Protein AF-A0A371QX86-F1 (afdb_monomer_lite)

pLDDT: mean 79.26, std 17.55, range [23.19, 97.5]

Secondary structure (DSSP, 8-state):
------SSEEEEEETTEEEEEEHHHHHHHHHHHHTT-HHHHHHHHHHHHHHHHHH-HHHHHHHHHHHS-SSSTT-B-SSEEEE-TTS-EEEEEEEEEEEEEETTEEES---STTEEEEEEEEEEETTS-EEEEEEEEEEEEEEEEETTEEEEEEEEEE--EE-SHHHHHHHHHHHS---SEE--B-HHHHHHHTTBHHHHHHHHHHHHTPPPPEEEE--

InterPro domains:
  IPR011689 PaRep2b [PF07775] (14-211)

Structure (mmCIF, N/CA/C/O backbone):
data_AF-A0A371QX86-F1
#
_entry.id   AF-A0A371QX86-F1
#
loop_
_atom_site.group_PDB
_atom_site.id
_atom_site.type_symbol
_atom_site.label_atom_id
_atom_site.label_alt_id
_atom_site.label_comp_id
_atom_site.label_asym_id
_atom_site.label_entity_id
_atom_site.label_seq_id
_atom_site.pdbx_PDB_ins_code
_atom_site.Cartn_x
_atom_site.Cartn_y
_atom_site.Cartn_z
_atom_site.occupancy
_atom_site.B_iso_or_equiv
_atom_site.auth_seq_id
_atom_site.auth_comp_id
_atom_site.auth_asym_id
_atom_site.auth_atom_id
_atom_site.pdbx_PDB_model_num
ATOM 1 N N . MET A 1 1 ? -18.643 -25.787 -19.976 1.00 25.00 1 MET A N 1
ATOM 2 C CA . MET A 1 1 ? -17.651 -26.143 -18.939 1.00 25.00 1 MET A CA 1
ATOM 3 C C . MET A 1 1 ? -17.005 -24.848 -18.474 1.00 25.00 1 MET A C 1
ATOM 5 O O . MET A 1 1 ? -16.446 -24.141 -19.301 1.00 25.00 1 MET A O 1
ATOM 9 N N . ALA A 1 2 ? -17.221 -24.464 -17.216 1.00 23.19 2 ALA A N 1
ATOM 10 C CA . ALA A 1 2 ? -16.735 -23.199 -16.666 1.00 23.19 2 ALA A CA 1
ATOM 11 C C . ALA A 1 2 ? -15.208 -23.239 -16.483 1.00 23.19 2 ALA A C 1
ATOM 13 O O . ALA A 1 2 ? -14.697 -24.276 -16.052 1.00 23.19 2 ALA A O 1
ATOM 14 N N . PRO A 1 3 ? -14.473 -22.144 -16.738 1.00 25.45 3 PRO A N 1
ATOM 15 C CA . PRO A 1 3 ? -13.105 -22.059 -16.277 1.00 25.45 3 PRO A CA 1
ATOM 16 C C . PRO A 1 3 ? -13.136 -21.784 -14.772 1.00 25.45 3 PRO A C 1
ATOM 18 O O . PRO A 1 3 ? -13.416 -20.676 -14.317 1.00 25.45 3 PRO A O 1
ATOM 21 N N . VAL A 1 4 ? -12.869 -22.834 -14.002 1.00 31.20 4 VAL A N 1
ATOM 22 C CA . VAL A 1 4 ? -12.369 -22.717 -12.634 1.00 31.20 4 VAL A CA 1
ATOM 23 C C . VAL A 1 4 ? -10.905 -22.301 -12.764 1.00 31.20 4 VAL A C 1
ATOM 25 O O . VAL A 1 4 ? -10.089 -23.056 -13.286 1.00 31.20 4 VAL A O 1
ATOM 28 N N . GLY A 1 5 ? -10.593 -21.073 -12.358 1.00 25.64 5 GLY A N 1
ATOM 29 C CA . GLY A 1 5 ? -9.268 -20.470 -12.485 1.00 25.64 5 GLY A CA 1
ATOM 30 C C . GLY A 1 5 ? -8.856 -19.799 -11.185 1.00 25.64 5 GLY A C 1
ATOM 31 O O . GLY A 1 5 ? -9.151 -18.634 -10.945 1.00 25.64 5 GLY A O 1
ATOM 32 N N . VAL A 1 6 ? -8.206 -20.592 -10.346 1.00 29.22 6 VAL A N 1
ATOM 33 C CA . VAL A 1 6 ? -7.403 -20.222 -9.179 1.00 29.22 6 VAL A CA 1
ATOM 34 C C . VAL A 1 6 ? -6.463 -19.051 -9.530 1.00 29.22 6 VAL A C 1
ATOM 36 O O . VAL A 1 6 ? -5.704 -19.156 -10.483 1.00 29.22 6 VAL A O 1
ATOM 39 N N . PHE A 1 7 ? -6.534 -17.961 -8.756 1.00 33.94 7 PHE A N 1
ATOM 40 C CA . PHE A 1 7 ? -5.583 -16.835 -8.658 1.00 33.94 7 PHE A CA 1
ATOM 41 C C . PHE A 1 7 ? -4.978 -16.246 -9.964 1.00 33.94 7 PHE A C 1
ATOM 43 O O . PHE A 1 7 ? -4.009 -16.754 -10.513 1.00 33.94 7 PHE A O 1
ATOM 50 N N . GLY A 1 8 ? -5.445 -15.052 -10.356 1.00 37.34 8 GLY A N 1
ATOM 51 C CA . GLY A 1 8 ? -4.562 -13.936 -10.752 1.00 37.34 8 GLY A CA 1
ATOM 52 C C . GLY A 1 8 ? -3.808 -13.964 -12.092 1.00 37.34 8 GLY A C 1
ATOM 53 O O . GLY A 1 8 ? -2.921 -13.126 -12.268 1.00 37.34 8 GLY A O 1
ATOM 54 N N . HIS A 1 9 ? -4.127 -14.859 -13.033 1.00 37.12 9 HIS A N 1
ATOM 55 C CA . HIS A 1 9 ? -3.433 -14.929 -14.329 1.00 37.12 9 HIS A CA 1
ATOM 56 C C . HIS A 1 9 ? -4.388 -14.940 -15.529 1.00 37.12 9 HIS A C 1
ATOM 58 O O . HIS A 1 9 ? -5.336 -15.724 -15.574 1.00 37.12 9 HIS A O 1
ATOM 64 N N . PHE A 1 10 ? -4.084 -14.116 -16.535 1.00 48.44 10 PHE A N 1
ATOM 65 C CA . PHE A 1 10 ? -4.705 -14.148 -17.858 1.00 48.44 10 PHE A CA 1
ATOM 66 C C . PHE A 1 10 ? -3.744 -14.828 -18.834 1.00 48.44 10 PHE A C 1
ATOM 68 O O . PHE A 1 10 ? -2.590 -14.419 -18.966 1.00 48.44 10 PHE A O 1
ATOM 75 N N . ASN A 1 11 ? -4.213 -15.887 -19.495 1.00 43.09 11 ASN A N 1
ATOM 76 C CA . ASN A 1 11 ? -3.426 -16.633 -20.473 1.00 43.09 11 ASN A CA 1
ATOM 77 C C . ASN A 1 11 ? -3.841 -16.209 -21.884 1.00 43.09 11 ASN A C 1
ATOM 79 O O . ASN A 1 11 ? -4.995 -16.411 -22.269 1.00 43.09 11 ASN A O 1
ATOM 83 N N . PHE A 1 12 ? -2.895 -15.678 -22.655 1.00 45.69 12 PHE A N 1
ATOM 84 C CA . PHE A 1 12 ? -3.054 -15.448 -24.089 1.00 45.69 12 PHE A CA 1
ATOM 85 C C . PHE A 1 12 ? -2.278 -16.513 -24.850 1.00 45.69 12 PHE A C 1
ATOM 87 O O . PHE A 1 12 ? -1.130 -16.804 -24.513 1.00 45.69 12 PHE A O 1
ATOM 94 N N . TYR A 1 13 ? -2.922 -17.091 -25.860 1.00 39.91 13 TYR A N 1
ATOM 95 C CA . TYR A 1 13 ? -2.321 -18.092 -26.730 1.00 39.91 13 TYR A CA 1
ATOM 96 C C . TYR A 1 13 ? -1.940 -17.424 -28.052 1.00 39.91 13 TYR A C 1
ATOM 98 O O . TYR A 1 13 ? -2.815 -16.932 -28.764 1.00 39.91 13 TYR A O 1
ATOM 106 N N . SER A 1 14 ? -0.642 -17.405 -28.339 1.00 37.88 14 SER A N 1
ATOM 107 C CA . SER A 1 14 ? -0.067 -17.216 -29.674 1.00 37.88 14 SER A CA 1
ATOM 108 C C . SER A 1 14 ? 0.461 -18.573 -30.147 1.00 37.88 14 SER A C 1
ATOM 110 O O . SER A 1 14 ? 0.766 -19.416 -29.302 1.00 37.88 14 SER A O 1
ATOM 112 N N . ASP A 1 15 ? 0.579 -18.792 -31.458 1.00 38.47 15 ASP A N 1
ATOM 113 C CA . ASP A 1 15 ? 0.795 -20.104 -32.094 1.00 38.47 15 ASP A CA 1
ATOM 114 C C . ASP A 1 15 ? 2.029 -20.899 -31.612 1.00 38.47 15 ASP A C 1
ATOM 116 O O . ASP A 1 15 ? 2.148 -22.062 -31.979 1.00 38.47 15 ASP A O 1
ATOM 120 N N . ASN A 1 16 ? 2.902 -20.346 -30.755 1.00 43.81 16 ASN A N 1
ATOM 121 C CA . ASN A 1 16 ? 3.925 -21.104 -30.017 1.00 43.81 16 ASN A CA 1
ATOM 122 C C . ASN A 1 16 ? 4.268 -20.584 -28.597 1.00 43.81 16 ASN A C 1
ATOM 124 O O . ASN A 1 16 ? 5.173 -21.134 -27.976 1.00 43.81 16 ASN A O 1
ATOM 128 N N . ASP A 1 17 ? 3.552 -19.596 -28.038 1.00 39.44 17 ASP A N 1
ATOM 129 C CA . ASP A 1 17 ? 3.900 -18.990 -26.737 1.00 39.44 17 ASP A CA 1
ATOM 130 C C . ASP A 1 17 ? 2.671 -18.699 -25.857 1.00 39.44 17 ASP A C 1
ATOM 132 O O . ASP A 1 17 ? 1.652 -18.174 -26.318 1.00 39.44 17 ASP A O 1
ATOM 136 N N . ILE A 1 18 ? 2.785 -18.999 -24.556 1.00 44.78 18 ILE A N 1
ATOM 137 C CA . ILE A 1 18 ? 1.792 -18.633 -23.533 1.00 44.78 18 ILE A CA 1
ATOM 138 C C . ILE A 1 18 ? 2.260 -17.348 -22.852 1.00 44.78 18 ILE A C 1
ATOM 140 O O . ILE A 1 18 ? 3.138 -17.377 -21.986 1.00 44.78 18 ILE A O 1
ATOM 144 N N . ILE A 1 19 ? 1.631 -16.221 -23.184 1.00 50.84 19 ILE A N 1
ATOM 145 C CA . ILE A 1 19 ? 1.838 -14.980 -22.433 1.00 50.84 19 ILE A CA 1
ATOM 146 C C . ILE A 1 19 ? 0.941 -15.038 -21.198 1.00 50.84 19 ILE A C 1
ATOM 148 O O . ILE A 1 19 ? -0.288 -14.979 -21.294 1.00 50.84 19 ILE A O 1
ATOM 152 N N . ARG A 1 20 ? 1.571 -15.178 -20.028 1.00 56.19 20 ARG A N 1
ATOM 153 C CA . ARG A 1 20 ? 0.903 -15.081 -18.727 1.00 56.19 20 ARG A CA 1
ATOM 154 C C . ARG A 1 20 ? 0.966 -13.645 -18.244 1.00 56.19 20 ARG A C 1
ATOM 156 O O . ARG A 1 20 ? 1.997 -13.207 -17.738 1.00 56.19 20 ARG A O 1
ATOM 163 N N . LEU A 1 21 ? -0.144 -12.934 -18.368 1.00 62.09 21 LEU A N 1
ATOM 164 C CA . LEU A 1 21 ? -0.283 -11.619 -17.764 1.00 62.09 21 LEU A CA 1
ATOM 165 C C . LEU A 1 21 ? -0.787 -11.775 -16.335 1.00 62.09 21 LEU A C 1
ATOM 167 O O . LEU A 1 21 ? -1.838 -12.368 -16.079 1.00 62.09 21 LEU A O 1
ATOM 171 N N . THR A 1 22 ? 0.014 -11.290 -15.392 1.0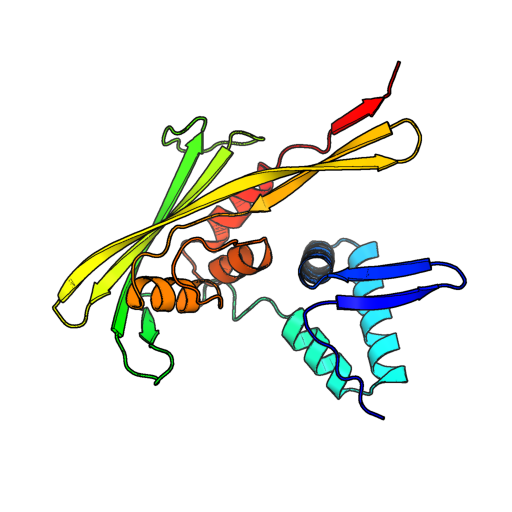0 63.56 22 THR A N 1
ATOM 172 C CA . THR A 1 22 ? -0.393 -11.159 -13.995 1.00 63.56 22 THR A CA 1
ATOM 173 C C . THR A 1 22 ? -1.368 -9.997 -13.858 1.00 63.56 22 THR A C 1
ATOM 175 O O . THR A 1 22 ? -1.372 -9.082 -14.683 1.00 63.56 22 THR A O 1
ATOM 178 N N . TYR A 1 23 ? -2.163 -10.016 -12.790 1.00 61.25 23 TYR A N 1
ATOM 179 C CA . TYR A 1 23 ? -2.947 -8.854 -12.368 1.00 61.25 23 TYR A CA 1
ATOM 180 C C . TYR A 1 23 ? -2.088 -7.572 -12.344 1.00 61.25 23 TYR A C 1
ATOM 182 O O . TYR A 1 23 ? -2.434 -6.597 -13.002 1.00 61.25 23 TYR A O 1
ATOM 190 N N . ASP A 1 24 ? -0.906 -7.624 -11.716 1.00 56.56 24 ASP A N 1
ATOM 191 C CA . ASP A 1 24 ? 0.031 -6.490 -11.651 1.00 56.56 24 ASP A CA 1
ATOM 192 C C . ASP A 1 24 ? 0.472 -5.994 -13.037 1.00 56.56 24 ASP A C 1
ATOM 194 O O . ASP A 1 24 ? 0.572 -4.792 -13.272 1.00 56.56 24 ASP A O 1
ATOM 198 N N . GLY A 1 25 ? 0.716 -6.917 -13.975 1.00 65.44 25 GLY A N 1
ATOM 199 C CA . GLY A 1 25 ? 1.089 -6.575 -15.346 1.00 65.44 25 GLY A CA 1
ATOM 200 C C . GLY A 1 25 ? -0.040 -5.864 -16.091 1.00 65.44 25 GLY A C 1
ATOM 201 O O . GLY A 1 25 ? 0.212 -4.899 -16.804 1.00 65.44 25 GLY A O 1
ATOM 202 N N . LEU A 1 26 ? -1.288 -6.293 -15.888 1.00 75.44 26 LEU A N 1
ATOM 203 C CA . LEU A 1 26 ? -2.461 -5.640 -16.471 1.00 75.44 26 LEU A CA 1
ATOM 204 C C . LEU A 1 26 ? -2.716 -4.252 -15.883 1.00 75.44 26 LEU A C 1
ATOM 206 O O . LEU A 1 26 ? -3.037 -3.332 -16.634 1.00 75.44 26 LEU A O 1
ATOM 210 N N . CYS A 1 27 ? -2.530 -4.078 -14.574 1.00 69.12 27 CYS A N 1
ATOM 211 C CA . CYS A 1 27 ? -2.643 -2.770 -13.934 1.00 69.12 27 CYS A CA 1
ATOM 212 C C . CYS A 1 27 ? -1.572 -1.790 -14.434 1.00 69.12 27 CYS A C 1
ATOM 214 O O . CYS A 1 27 ? -1.898 -0.637 -14.710 1.00 69.12 27 CYS A O 1
ATOM 216 N N . GLU A 1 28 ? -0.317 -2.226 -14.609 1.00 67.81 28 GLU A N 1
ATOM 217 C CA . GLU A 1 28 ? 0.727 -1.337 -15.140 1.00 67.81 28 GLU A CA 1
ATOM 218 C C . GLU A 1 28 ? 0.473 -0.969 -16.607 1.00 67.81 28 GLU A C 1
ATOM 220 O O . GLU A 1 28 ? 0.638 0.194 -16.972 1.00 67.81 28 GLU A O 1
ATOM 225 N N . ILE A 1 29 ? -0.013 -1.904 -17.434 1.00 74.75 29 ILE A N 1
ATOM 226 C CA . ILE A 1 29 ? -0.419 -1.596 -18.815 1.00 74.75 29 ILE A CA 1
ATOM 227 C C . ILE A 1 29 ? -1.579 -0.590 -18.820 1.00 74.75 29 ILE A C 1
ATOM 229 O O . ILE A 1 29 ? -1.523 0.409 -19.531 1.00 74.75 29 ILE A O 1
ATOM 233 N N . GLN A 1 30 ? -2.593 -0.772 -17.972 1.00 76.06 30 GLN A N 1
ATOM 234 C CA . GLN A 1 30 ? -3.671 0.211 -17.828 1.00 76.06 30 GLN A CA 1
ATOM 235 C C . GLN A 1 30 ? -3.143 1.582 -17.388 1.00 76.06 30 GLN A C 1
ATOM 237 O O . GLN A 1 30 ? -3.613 2.613 -17.865 1.00 76.06 30 GLN A O 1
ATOM 242 N N . ARG A 1 31 ? -2.146 1.622 -16.501 1.00 69.31 31 ARG A N 1
ATOM 243 C CA . ARG A 1 31 ? -1.523 2.873 -16.061 1.00 69.31 31 ARG A CA 1
ATOM 244 C C . ARG A 1 31 ? -0.772 3.569 -17.193 1.00 69.31 31 ARG A C 1
ATOM 246 O O . ARG A 1 31 ? -0.860 4.789 -17.304 1.00 69.31 31 ARG A O 1
ATOM 253 N N . MET A 1 32 ? -0.034 2.817 -18.008 1.00 72.06 32 MET A N 1
ATOM 254 C CA . MET A 1 32 ? 0.628 3.340 -19.206 1.00 72.06 32 MET A CA 1
ATOM 255 C C . MET A 1 32 ? -0.408 3.914 -20.178 1.00 72.06 32 MET A C 1
ATOM 257 O O . MET A 1 32 ? -0.257 5.053 -20.616 1.00 72.06 32 MET A O 1
ATOM 261 N N . ALA A 1 33 ? -1.509 3.191 -20.405 1.00 77.19 33 ALA A N 1
ATOM 262 C CA . ALA A 1 33 ? -2.612 3.647 -21.245 1.00 77.19 33 ALA A CA 1
ATOM 263 C C . ALA A 1 33 ? -3.219 4.965 -20.729 1.00 77.19 33 ALA A C 1
ATOM 265 O O . ALA A 1 33 ? -3.331 5.932 -21.468 1.00 77.19 33 ALA A O 1
ATOM 266 N N . LEU A 1 34 ? -3.511 5.066 -19.426 1.00 70.81 34 LEU A N 1
ATOM 267 C CA . LEU A 1 34 ? -4.025 6.299 -18.806 1.00 70.81 34 LEU A CA 1
ATOM 268 C C . LEU A 1 34 ? -3.045 7.486 -18.873 1.00 70.81 34 LEU A C 1
ATOM 270 O O . LEU A 1 34 ? -3.465 8.634 -18.735 1.00 70.81 34 LEU A O 1
ATOM 274 N N . LYS A 1 35 ? -1.747 7.229 -19.068 1.00 67.88 35 LYS A N 1
ATOM 275 C CA . LYS A 1 35 ? -0.709 8.253 -19.268 1.00 67.88 35 LYS A CA 1
ATOM 276 C C . LYS A 1 35 ? -0.493 8.619 -20.744 1.00 67.88 35 LYS A C 1
ATOM 278 O O . LYS A 1 35 ? 0.386 9.433 -21.021 1.00 67.88 35 LYS A O 1
ATOM 283 N N . GLY A 1 36 ? -1.283 8.058 -21.661 1.00 64.50 36 GLY A N 1
ATOM 284 C CA . GLY A 1 36 ? -1.227 8.336 -23.098 1.00 64.50 36 GLY A CA 1
ATOM 285 C C . GLY A 1 36 ? -0.265 7.443 -23.886 1.00 64.50 36 GLY A C 1
ATOM 286 O O . GLY A 1 36 ? 0.146 7.815 -24.984 1.00 64.50 36 GLY A O 1
ATOM 287 N N . ASP A 1 37 ? 0.139 6.291 -23.341 1.00 77.06 37 ASP A N 1
ATOM 288 C CA . ASP A 1 37 ? 0.893 5.294 -24.103 1.00 77.06 37 ASP A CA 1
ATOM 289 C C . ASP A 1 37 ? -0.032 4.575 -25.102 1.00 77.06 37 ASP A C 1
ATOM 291 O O . ASP A 1 37 ? -0.923 3.811 -24.724 1.00 77.06 37 ASP A O 1
ATOM 295 N N . LEU A 1 38 ? 0.201 4.817 -26.394 1.00 75.06 38 LEU A N 1
ATOM 296 C CA . LEU A 1 38 ? -0.644 4.325 -27.485 1.00 75.06 38 LEU A CA 1
ATOM 297 C C . LEU A 1 38 ? -0.601 2.798 -27.652 1.00 75.06 38 LEU A C 1
ATOM 299 O O . LEU A 1 38 ? -1.587 2.207 -28.103 1.00 75.06 38 LEU A O 1
ATOM 303 N N . GLU A 1 39 ? 0.517 2.145 -27.318 1.00 73.88 39 GLU A N 1
ATOM 304 C CA . GLU A 1 39 ? 0.619 0.683 -27.389 1.00 73.88 39 GLU A CA 1
ATOM 305 C C . GLU A 1 39 ? -0.158 0.041 -26.243 1.00 73.88 39 GLU A C 1
ATOM 307 O O . GLU A 1 39 ? -0.890 -0.930 -26.454 1.00 73.88 39 GLU A O 1
ATOM 312 N N . ALA A 1 40 ? -0.072 0.629 -25.051 1.00 77.00 40 ALA A N 1
ATOM 313 C CA . ALA A 1 40 ? -0.830 0.193 -23.892 1.00 77.00 40 ALA A CA 1
ATOM 314 C C . ALA A 1 40 ? -2.345 0.396 -24.077 1.00 77.00 40 ALA A C 1
ATOM 316 O O . ALA A 1 40 ? -3.127 -0.520 -23.813 1.00 77.00 40 ALA A O 1
ATOM 317 N N . GLU A 1 41 ? -2.774 1.553 -24.593 1.00 78.38 41 GLU A N 1
ATOM 318 C CA . GLU A 1 41 ? -4.181 1.815 -24.936 1.00 78.38 41 GLU A CA 1
ATOM 319 C C . GLU A 1 41 ? -4.709 0.802 -25.957 1.00 78.38 41 GLU A C 1
ATOM 321 O O . GLU A 1 41 ? -5.797 0.235 -25.801 1.00 78.38 41 GLU A O 1
ATOM 326 N N . ARG A 1 42 ? -3.920 0.547 -27.007 1.00 80.94 42 ARG A N 1
ATOM 327 C CA . ARG A 1 42 ? -4.256 -0.438 -28.034 1.00 80.94 42 ARG A CA 1
ATOM 328 C C . ARG A 1 42 ? -4.378 -1.840 -27.442 1.00 80.94 42 ARG A C 1
ATOM 330 O O . ARG A 1 42 ? -5.337 -2.536 -27.771 1.00 80.94 42 ARG A O 1
ATOM 337 N N . PHE A 1 43 ? -3.458 -2.230 -26.563 1.00 84.38 43 PHE A N 1
ATOM 338 C CA . PHE A 1 43 ? -3.478 -3.530 -25.904 1.00 84.38 43 PHE A CA 1
ATOM 339 C C . PHE A 1 43 ? -4.753 -3.738 -25.071 1.00 84.38 43 PHE A C 1
ATOM 341 O O . PHE A 1 43 ? -5.417 -4.764 -25.219 1.00 84.38 43 PHE A O 1
ATOM 348 N N . ILE A 1 44 ? -5.137 -2.763 -24.236 1.00 84.25 44 ILE A N 1
ATOM 349 C CA . ILE A 1 44 ? -6.360 -2.852 -23.418 1.00 84.25 44 ILE A CA 1
ATOM 350 C C . ILE A 1 44 ? -7.609 -2.953 -24.301 1.00 84.25 44 ILE A C 1
ATOM 352 O O . ILE A 1 44 ? -8.471 -3.797 -24.051 1.00 84.25 44 ILE A O 1
ATOM 356 N N . ARG A 1 45 ? -7.685 -2.166 -25.382 1.00 84.31 45 ARG A N 1
ATOM 357 C CA . ARG A 1 45 ? -8.807 -2.229 -26.331 1.00 84.31 45 ARG A CA 1
ATOM 358 C C . ARG A 1 45 ? -8.915 -3.597 -27.011 1.00 84.31 45 ARG A C 1
ATOM 360 O O . ARG A 1 45 ? -10.004 -4.163 -27.091 1.00 84.31 45 ARG A O 1
ATOM 367 N N . GLU A 1 46 ? -7.800 -4.143 -27.494 1.00 86.75 46 GLU A N 1
ATOM 368 C CA . GLU A 1 46 ? -7.772 -5.470 -28.124 1.00 86.75 46 GLU A CA 1
ATOM 369 C C . GLU A 1 46 ? -8.151 -6.575 -27.122 1.00 86.75 46 GLU A C 1
ATOM 371 O O . GLU A 1 46 ? -8.898 -7.498 -27.460 1.00 86.75 46 GLU A O 1
ATOM 376 N N . LEU A 1 47 ? -7.715 -6.450 -25.865 1.00 85.19 47 LEU A N 1
ATOM 377 C CA . LEU A 1 47 ? -8.097 -7.348 -24.781 1.00 85.19 47 LEU A CA 1
ATOM 378 C C . LEU A 1 47 ? -9.609 -7.323 -24.507 1.00 85.19 47 LEU A C 1
ATOM 380 O O . LEU A 1 47 ? -10.239 -8.383 -24.428 1.00 85.19 47 LEU A O 1
ATOM 384 N N . GLU A 1 48 ? -10.207 -6.137 -24.395 1.00 85.25 48 GLU A N 1
ATOM 385 C CA . GLU A 1 48 ? -11.655 -5.986 -24.234 1.00 85.25 48 GLU A CA 1
ATOM 386 C C . GLU A 1 48 ? -12.427 -6.646 -25.379 1.00 85.25 48 GLU A C 1
ATOM 388 O O . GLU A 1 48 ? -13.391 -7.375 -25.133 1.00 85.25 48 GLU A O 1
ATOM 393 N N . GLU A 1 49 ? -11.994 -6.443 -26.626 1.00 85.06 49 GLU A N 1
ATOM 394 C CA . GLU A 1 49 ? -12.629 -7.059 -27.792 1.00 85.06 49 GLU A CA 1
ATOM 395 C C . GLU A 1 49 ? -12.564 -8.588 -27.752 1.00 85.06 49 GLU A C 1
ATOM 397 O O . GLU A 1 49 ? -13.571 -9.258 -28.006 1.00 85.06 49 GLU A O 1
ATOM 402 N N . VAL A 1 50 ? -11.405 -9.159 -27.415 1.00 83.44 50 VAL A N 1
ATOM 403 C CA . VAL A 1 50 ? -11.238 -10.614 -27.306 1.00 83.44 50 VAL A CA 1
ATOM 404 C C . VAL A 1 50 ? -12.122 -11.180 -26.195 1.00 83.44 50 VAL A C 1
ATOM 406 O O . VAL A 1 50 ? -12.804 -12.188 -26.412 1.00 83.44 50 VAL A O 1
ATOM 409 N N . LEU A 1 51 ? -12.161 -10.532 -25.026 1.00 81.81 51 LEU A N 1
ATOM 410 C CA . LEU A 1 51 ? -13.005 -10.957 -23.908 1.00 81.81 51 LEU A CA 1
ATOM 411 C C . LEU A 1 51 ? -14.489 -10.851 -24.248 1.00 81.81 51 LEU A C 1
ATOM 413 O O . LEU A 1 51 ? -15.234 -11.794 -23.976 1.00 81.81 51 LEU A O 1
ATOM 417 N N . ARG A 1 52 ? -14.912 -9.769 -24.910 1.00 84.06 52 ARG A N 1
ATOM 418 C CA . ARG A 1 52 ? -16.295 -9.595 -25.369 1.00 84.06 52 ARG A CA 1
ATOM 419 C C . ARG A 1 52 ? -16.697 -10.706 -26.334 1.00 84.06 52 ARG A C 1
ATOM 421 O O . ARG A 1 52 ? -17.727 -11.343 -26.131 1.00 84.06 52 ARG A O 1
ATOM 428 N N . ARG A 1 53 ? -15.866 -10.989 -27.345 1.00 81.56 53 ARG A N 1
ATOM 429 C CA . ARG A 1 53 ? -16.146 -12.021 -28.362 1.00 81.56 53 ARG A CA 1
ATOM 430 C C . ARG A 1 53 ? -16.197 -13.433 -27.776 1.00 81.56 53 ARG A C 1
ATOM 432 O O . ARG A 1 53 ? -17.014 -14.234 -28.214 1.00 81.56 53 ARG A O 1
ATOM 439 N N . ARG A 1 54 ? -15.319 -13.759 -26.822 1.00 78.19 54 ARG A N 1
ATOM 440 C CA . ARG A 1 54 ? -15.174 -15.134 -26.301 1.00 78.19 54 ARG A CA 1
ATOM 441 C C . ARG A 1 54 ? -16.006 -15.425 -25.056 1.00 78.19 54 ARG A C 1
ATOM 443 O O . ARG A 1 54 ? -16.378 -16.574 -24.830 1.00 78.19 54 ARG A O 1
ATOM 450 N N . HIS A 1 55 ? -16.268 -14.414 -24.235 1.00 78.12 55 HIS A N 1
ATOM 451 C CA . HIS A 1 55 ? -16.840 -14.583 -22.898 1.00 78.12 55 HIS A CA 1
ATOM 452 C C . HIS A 1 55 ? -17.985 -13.603 -22.586 1.00 78.12 55 HIS A C 1
ATOM 454 O O . HIS A 1 55 ? -18.537 -13.646 -21.485 1.00 78.12 55 HIS A O 1
ATOM 460 N N . GLY A 1 56 ? -18.374 -12.764 -23.552 1.00 82.75 56 GLY A N 1
ATOM 461 C CA . GLY A 1 56 ? -19.476 -11.814 -23.431 1.00 82.75 56 GLY A CA 1
ATOM 462 C C . GLY A 1 56 ? -19.160 -10.604 -22.548 1.00 82.75 56 GLY A C 1
ATOM 463 O O . GLY A 1 56 ? -18.087 -10.483 -21.952 1.00 82.75 56 GLY A O 1
ATOM 464 N N . ASP A 1 57 ? -20.132 -9.700 -22.430 1.00 80.50 57 ASP A N 1
ATOM 465 C CA . ASP A 1 57 ? -19.957 -8.415 -21.740 1.00 80.50 57 ASP A CA 1
ATOM 466 C C . ASP A 1 57 ? -19.662 -8.548 -20.239 1.00 80.50 57 ASP A C 1
ATOM 468 O O . ASP A 1 57 ? -19.026 -7.677 -19.650 1.00 80.50 57 ASP A O 1
ATOM 472 N N . ASN A 1 58 ? -20.046 -9.661 -19.606 1.00 73.19 58 ASN A N 1
ATOM 473 C CA . ASN A 1 58 ? -19.743 -9.904 -18.194 1.00 73.19 58 ASN A CA 1
ATOM 474 C C . ASN A 1 58 ? -18.231 -10.077 -17.942 1.00 73.19 58 ASN A C 1
ATOM 476 O O . ASN A 1 58 ? -17.726 -9.696 -16.888 1.00 73.19 58 ASN A O 1
ATOM 480 N N . ALA A 1 59 ? -17.489 -10.631 -18.907 1.00 74.56 59 ALA A N 1
ATOM 481 C CA . ALA A 1 59 ? -16.036 -10.744 -18.805 1.00 74.56 59 ALA A CA 1
ATOM 482 C C . ALA A 1 59 ? -15.348 -9.386 -18.981 1.00 74.56 59 ALA A C 1
ATOM 484 O O . ALA A 1 59 ? -14.404 -9.086 -18.255 1.00 74.56 59 ALA A O 1
ATOM 485 N N . VAL A 1 60 ? -15.868 -8.547 -19.883 1.00 77.56 60 VAL A N 1
ATOM 486 C CA . VAL A 1 60 ? -15.414 -7.159 -20.037 1.00 77.56 60 VAL A CA 1
ATOM 487 C C . VAL A 1 60 ? -15.694 -6.366 -18.766 1.00 77.56 60 VAL A C 1
ATOM 489 O O . VAL A 1 60 ? -14.810 -5.677 -18.281 1.00 77.56 60 VAL A O 1
ATOM 492 N N . LYS A 1 61 ? -16.876 -6.519 -18.158 1.00 73.56 61 LYS A N 1
ATOM 493 C CA . LYS A 1 61 ? -17.204 -5.862 -16.887 1.00 73.56 61 LYS A CA 1
ATOM 494 C C . LYS A 1 61 ? -16.233 -6.249 -15.771 1.00 73.56 61 LYS A C 1
ATOM 496 O O . LYS A 1 61 ? -15.771 -5.373 -15.055 1.00 73.56 61 LYS A O 1
ATOM 501 N N . LYS A 1 62 ? -15.870 -7.531 -15.659 1.00 71.12 62 LYS A N 1
ATOM 502 C CA . LYS A 1 62 ? -14.850 -7.982 -14.698 1.00 71.12 62 LYS A CA 1
ATOM 503 C C . LYS A 1 62 ? -13.462 -7.429 -15.004 1.00 71.12 62 LYS A C 1
ATOM 505 O O . LYS A 1 62 ? -12.745 -7.091 -14.072 1.00 71.12 62 LYS A O 1
ATOM 510 N N . LEU A 1 63 ? -13.079 -7.336 -16.280 1.00 76.62 63 LEU A N 1
ATOM 511 C CA . LEU A 1 63 ? -11.838 -6.668 -16.669 1.00 76.62 63 LEU A CA 1
ATOM 512 C C . LEU A 1 63 ? -11.884 -5.196 -16.251 1.00 76.62 63 LEU A C 1
ATOM 514 O O . LEU A 1 63 ? -10.961 -4.737 -15.602 1.00 76.62 63 LEU A O 1
ATOM 518 N N . ILE A 1 64 ? -12.965 -4.479 -16.550 1.00 71.75 64 ILE A N 1
ATOM 519 C CA . ILE A 1 64 ? -13.138 -3.083 -16.147 1.00 71.75 64 ILE A CA 1
ATOM 520 C C . ILE A 1 64 ? -13.128 -2.957 -14.625 1.00 71.75 64 ILE A C 1
ATOM 522 O O . ILE A 1 64 ? -12.521 -2.031 -14.128 1.00 71.75 64 ILE A O 1
ATOM 526 N N . GLU A 1 65 ? -13.726 -3.861 -13.853 1.00 66.25 65 GLU A N 1
ATOM 527 C CA . GLU A 1 65 ? -13.631 -3.849 -12.382 1.00 66.25 65 GLU A CA 1
ATOM 528 C C . GLU A 1 65 ? -12.192 -4.073 -11.884 1.00 66.25 65 GLU A C 1
ATOM 530 O O . GLU A 1 65 ? -11.789 -3.477 -10.890 1.00 66.25 65 GLU A O 1
ATOM 535 N N . VAL A 1 66 ? -11.419 -4.904 -12.588 1.00 65.88 66 VAL A N 1
ATOM 536 C CA . VAL A 1 66 ? -9.996 -5.183 -12.323 1.00 65.88 66 VAL A CA 1
ATOM 537 C C . VAL A 1 66 ? -9.091 -4.011 -12.722 1.00 65.88 66 VAL A C 1
ATOM 539 O O . VAL A 1 66 ? -8.116 -3.727 -12.034 1.00 65.88 66 VAL A O 1
ATOM 542 N N . LEU A 1 67 ? -9.402 -3.341 -13.831 1.00 67.38 67 LEU A N 1
ATOM 543 C CA . LEU A 1 67 ? -8.621 -2.245 -14.409 1.00 67.38 67 LEU A CA 1
ATOM 544 C C . LEU A 1 67 ? -9.088 -0.865 -13.937 1.00 67.38 67 LEU A C 1
ATOM 546 O O . LEU A 1 67 ? -8.365 0.117 -14.098 1.00 67.38 67 LEU A O 1
ATOM 550 N N . SER A 1 68 ? -10.289 -0.770 -13.367 1.00 59.03 68 SER A N 1
ATOM 551 C CA . SER A 1 68 ? -10.796 0.463 -12.781 1.00 59.03 68 SER A CA 1
ATOM 552 C C . SER A 1 68 ? -9.864 0.830 -11.637 1.00 59.03 68 SER A C 1
ATOM 554 O O . SER A 1 68 ? -9.694 0.017 -10.722 1.00 59.03 68 SER A O 1
ATOM 556 N N . PRO A 1 69 ? -9.280 2.042 -11.647 1.00 53.56 69 PRO A N 1
ATOM 557 C CA . PRO A 1 69 ? -8.543 2.547 -10.504 1.00 53.56 69 PRO A CA 1
ATOM 558 C C . PRO A 1 69 ? -9.438 2.371 -9.282 1.00 53.56 69 PRO A C 1
ATOM 560 O O . PRO A 1 69 ? -10.590 2.811 -9.288 1.00 53.56 69 PRO A O 1
ATOM 563 N N . ALA A 1 70 ? -8.950 1.646 -8.280 1.00 46.56 70 ALA A N 1
ATOM 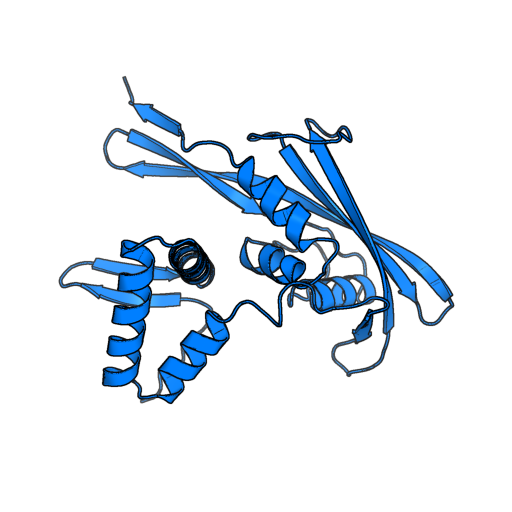564 C CA . ALA A 1 70 ? -9.699 1.342 -7.077 1.00 46.56 70 ALA A CA 1
ATOM 565 C C . ALA A 1 70 ? -10.261 2.637 -6.469 1.00 46.56 70 ALA A C 1
ATOM 567 O O . ALA A 1 70 ? -9.525 3.340 -5.792 1.00 46.56 70 ALA A O 1
ATOM 568 N N . ARG A 1 71 ? -11.558 2.905 -6.703 1.00 48.03 71 ARG A N 1
ATOM 569 C CA . ARG A 1 71 ? -12.407 3.941 -6.081 1.00 48.03 71 ARG A CA 1
ATOM 570 C C . ARG A 1 71 ? -11.792 5.348 -6.083 1.00 48.03 71 ARG A C 1
ATOM 572 O O . ARG A 1 71 ? -10.913 5.610 -5.278 1.00 48.03 71 ARG A O 1
ATOM 579 N N . GLU A 1 72 ? -12.310 6.233 -6.941 1.00 52.47 72 GLU A N 1
ATOM 580 C CA . GLU A 1 72 ? -12.091 7.697 -6.951 1.00 52.47 72 GLU A CA 1
ATOM 581 C C . GLU A 1 72 ? -10.813 8.158 -6.221 1.00 52.47 72 GLU A C 1
ATOM 583 O O . GLU A 1 72 ? -10.801 8.391 -5.010 1.00 52.47 72 GLU A O 1
ATOM 588 N N . GLU A 1 73 ? -9.701 8.254 -6.954 1.00 51.53 73 GLU A N 1
ATOM 589 C CA . GLU A 1 73 ? -8.399 8.593 -6.377 1.00 51.53 73 GLU A CA 1
ATOM 590 C C . GLU A 1 73 ? -8.452 9.890 -5.544 1.00 51.53 73 GLU A C 1
ATOM 592 O O . GLU A 1 73 ? -8.609 10.988 -6.083 1.00 51.53 73 GLU A O 1
ATOM 597 N N . GLY A 1 74 ? -8.243 9.786 -4.230 1.00 52.38 74 GLY A N 1
ATOM 598 C CA . GLY A 1 74 ? -8.263 10.922 -3.308 1.00 52.38 74 GLY A CA 1
ATOM 599 C C . GLY A 1 74 ? -9.630 11.240 -2.691 1.00 52.38 74 GLY A C 1
ATOM 600 O O . GLY A 1 74 ? -9.753 12.306 -2.093 1.00 52.38 74 GLY A O 1
ATOM 601 N N . ALA A 1 75 ? -10.624 10.355 -2.820 1.00 59.94 75 ALA A N 1
ATOM 602 C CA . ALA A 1 75 ? -11.972 10.536 -2.269 1.00 59.94 75 ALA A CA 1
ATOM 603 C C . ALA A 1 75 ? -12.164 9.981 -0.847 1.00 59.94 75 ALA A C 1
ATOM 605 O O . ALA A 1 75 ? -13.207 10.203 -0.236 1.00 59.94 75 ALA A O 1
ATOM 606 N N . VAL A 1 76 ? -11.197 9.227 -0.313 1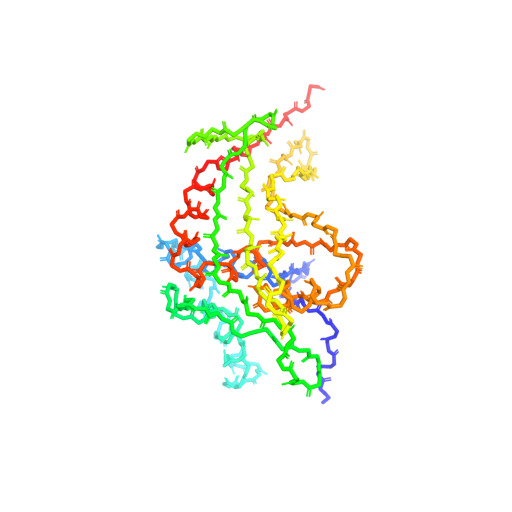.00 69.44 76 VAL A N 1
ATOM 607 C CA . VAL A 1 76 ? -11.323 8.668 1.040 1.00 69.44 76 VAL A CA 1
ATOM 608 C C . VAL A 1 76 ? -10.839 9.681 2.071 1.00 69.44 76 VAL A C 1
ATOM 610 O O . VAL A 1 76 ? -9.633 9.906 2.205 1.00 69.44 76 VAL A O 1
ATOM 613 N N . ASP A 1 77 ? -11.790 10.245 2.811 1.00 74.81 77 ASP A N 1
ATOM 614 C CA . ASP A 1 77 ? -11.532 11.090 3.974 1.00 74.81 77 ASP A CA 1
ATOM 615 C C . ASP A 1 77 ? -11.272 10.259 5.242 1.00 74.81 77 ASP A C 1
ATOM 617 O O . ASP A 1 77 ? -11.676 9.099 5.365 1.00 74.81 77 ASP A O 1
ATOM 621 N N . LEU A 1 78 ? -10.564 10.874 6.190 1.00 85.75 78 LEU A N 1
ATOM 622 C CA . LEU A 1 78 ? -10.315 10.338 7.527 1.00 85.75 78 LEU A CA 1
ATOM 623 C C . LEU A 1 78 ? -11.211 11.067 8.548 1.00 85.75 78 LEU A C 1
ATOM 625 O O . LEU A 1 78 ? -11.486 12.254 8.363 1.00 85.75 78 LEU A O 1
ATOM 629 N N . PRO A 1 79 ? -11.637 10.405 9.640 1.00 90.06 79 PRO A N 1
ATOM 630 C CA . PRO A 1 79 ? -11.269 9.048 10.043 1.00 90.06 79 PRO A CA 1
ATOM 631 C C . PRO A 1 79 ? -11.995 7.945 9.256 1.00 90.06 79 PRO A C 1
ATOM 633 O O . PRO A 1 79 ? -13.162 8.083 8.902 1.00 90.06 79 PRO A O 1
ATOM 636 N N . LEU A 1 80 ? -11.316 6.816 9.028 1.00 91.56 80 LEU A N 1
ATOM 637 C CA . LEU A 1 80 ? -11.849 5.660 8.300 1.00 91.56 80 LEU A CA 1
ATOM 638 C C . LEU A 1 80 ? -12.076 4.469 9.238 1.00 91.56 80 LEU A C 1
ATOM 640 O O . LEU A 1 80 ? -11.147 4.010 9.903 1.00 91.56 80 LEU A O 1
ATOM 644 N N . GLU A 1 81 ? -13.294 3.926 9.257 1.00 93.06 81 GLU A N 1
ATOM 645 C CA . GLU A 1 81 ? -13.610 2.730 10.045 1.00 93.06 81 GLU A CA 1
ATOM 646 C C . GLU A 1 81 ? -12.851 1.492 9.553 1.00 93.06 81 GLU A C 1
ATOM 648 O O . GLU A 1 81 ? -12.806 1.186 8.361 1.00 93.06 81 GLU A O 1
ATOM 653 N N . VAL A 1 82 ? -12.309 0.735 10.503 1.00 93.19 82 VAL A N 1
ATOM 654 C CA . VAL A 1 82 ? -11.668 -0.558 10.276 1.00 93.19 82 VAL A CA 1
ATOM 655 C C . VAL A 1 82 ? -12.565 -1.638 10.848 1.00 93.19 82 VAL A C 1
ATOM 657 O O . VAL A 1 82 ? -12.920 -1.602 12.029 1.00 93.19 82 VAL A O 1
ATOM 660 N N . ARG A 1 83 ? -12.918 -2.611 10.008 1.00 88.75 83 ARG A N 1
ATOM 661 C CA . ARG A 1 83 ? -13.798 -3.717 10.381 1.00 88.75 83 ARG A CA 1
ATOM 662 C C . ARG A 1 83 ? -13.071 -5.051 10.322 1.00 88.75 83 ARG A C 1
ATOM 664 O O . ARG A 1 83 ? -12.239 -5.262 9.440 1.00 88.75 83 ARG A O 1
ATOM 671 N N . ASP A 1 84 ? -13.396 -5.936 11.258 1.00 86.50 84 ASP A N 1
ATOM 672 C CA . ASP A 1 84 ? -12.956 -7.330 11.221 1.00 86.50 84 ASP A CA 1
ATOM 673 C C . ASP A 1 84 ? -13.725 -8.137 10.155 1.00 86.50 84 ASP A C 1
ATOM 675 O O . ASP A 1 84 ? -14.632 -7.639 9.481 1.00 86.50 84 ASP A O 1
ATOM 679 N N . ASP A 1 85 ? -13.380 -9.417 10.005 1.00 80.50 85 ASP A N 1
ATOM 680 C CA . ASP A 1 85 ? -14.052 -10.318 9.059 1.00 80.50 85 ASP A CA 1
ATOM 681 C C . ASP A 1 85 ? -15.523 -10.604 9.418 1.00 80.50 85 ASP A C 1
ATOM 683 O O . ASP A 1 85 ? -16.278 -11.087 8.575 1.00 80.50 85 ASP A O 1
ATOM 687 N N . LYS A 1 86 ? -15.946 -10.290 10.648 1.00 82.94 86 LYS A N 1
ATOM 688 C CA . LYS A 1 86 ? -17.333 -10.410 11.119 1.00 82.94 86 LYS A CA 1
ATOM 689 C C . LYS A 1 86 ? -18.128 -9.112 10.916 1.00 82.94 86 LYS A C 1
ATOM 691 O O . LYS A 1 86 ? -19.320 -9.084 11.205 1.00 82.94 86 LYS A O 1
ATOM 696 N N . GLY A 1 87 ? -17.491 -8.053 10.413 1.00 82.81 87 GLY A N 1
ATOM 697 C CA . GLY A 1 87 ? -18.096 -6.744 10.182 1.00 82.81 87 GLY A CA 1
ATOM 698 C C . GLY A 1 87 ? -18.124 -5.825 11.408 1.00 82.81 87 GLY A C 1
ATOM 699 O O . GLY A 1 87 ? -18.666 -4.720 11.306 1.00 82.81 87 GLY A O 1
ATOM 700 N N . ASN A 1 88 ? -17.532 -6.227 12.536 1.00 89.75 88 ASN A N 1
ATOM 701 C CA . ASN A 1 88 ? -17.442 -5.400 13.738 1.00 89.75 88 ASN A CA 1
ATOM 702 C C . ASN A 1 88 ? -16.387 -4.314 13.551 1.00 89.75 88 ASN A C 1
ATOM 704 O O . ASN A 1 88 ? -15.309 -4.585 13.024 1.00 89.75 88 ASN A O 1
ATOM 708 N N . VAL A 1 89 ? -16.666 -3.098 14.020 1.00 92.62 89 VAL A N 1
ATOM 709 C CA . VAL A 1 89 ? -15.666 -2.023 14.045 1.00 92.62 89 VAL A CA 1
ATOM 710 C C . VAL A 1 89 ? -14.646 -2.326 15.143 1.00 92.62 89 VAL A C 1
ATOM 712 O O . VAL A 1 89 ? -15.010 -2.437 16.312 1.00 92.62 89 VAL A O 1
ATOM 715 N N . VAL A 1 90 ? -13.378 -2.468 14.757 1.00 93.81 90 VAL A N 1
ATOM 716 C CA . VAL A 1 90 ? -12.268 -2.812 15.666 1.00 93.81 90 VAL A CA 1
ATOM 717 C C . VAL A 1 90 ? -11.258 -1.679 15.840 1.00 93.81 90 VAL A C 1
ATOM 719 O O . VAL A 1 90 ? -10.513 -1.671 16.817 1.00 93.81 90 VAL A O 1
ATOM 722 N N . ALA A 1 91 ? -11.230 -0.728 14.904 1.00 95.88 91 ALA A N 1
ATOM 723 C CA . ALA A 1 91 ? -10.406 0.472 14.978 1.00 95.88 91 ALA A CA 1
ATOM 724 C C . ALA A 1 91 ? -10.944 1.577 14.050 1.00 95.88 91 ALA A C 1
ATOM 726 O O . ALA A 1 91 ? -11.834 1.346 13.225 1.00 95.88 91 ALA A O 1
ATOM 727 N N . ARG A 1 92 ? -10.366 2.773 14.145 1.00 95.94 92 ARG A N 1
ATOM 728 C CA . ARG A 1 92 ? -10.532 3.871 13.187 1.00 95.94 92 ARG A CA 1
ATOM 729 C C . ARG A 1 92 ? -9.164 4.399 12.789 1.00 95.94 92 ARG A C 1
ATOM 731 O O . ARG A 1 92 ? -8.381 4.762 13.655 1.00 95.94 92 ARG A O 1
ATOM 738 N N . ILE A 1 93 ? -8.863 4.446 11.497 1.00 95.38 93 ILE A N 1
ATOM 739 C CA . ILE A 1 93 ? -7.662 5.123 10.995 1.00 95.38 93 ILE A CA 1
ATOM 740 C C . ILE A 1 93 ? -7.928 6.618 11.096 1.00 95.38 93 ILE A C 1
ATOM 742 O O . ILE A 1 93 ? -8.881 7.100 10.490 1.00 95.38 93 ILE A O 1
ATOM 746 N N . VAL A 1 94 ? -7.112 7.332 11.860 1.00 94.88 94 VAL A N 1
ATOM 747 C CA . VAL A 1 94 ? -7.306 8.760 12.149 1.00 94.88 94 VAL A CA 1
ATOM 748 C C . VAL A 1 94 ? -6.315 9.647 11.414 1.00 94.88 94 VAL A C 1
ATOM 750 O O . VAL A 1 94 ? -6.635 10.799 11.141 1.00 94.88 94 VAL A O 1
ATOM 753 N N . ASP A 1 95 ? -5.144 9.117 11.053 1.00 94.38 95 ASP A N 1
ATOM 754 C CA . ASP A 1 95 ? -4.144 9.869 10.301 1.00 94.38 95 ASP A CA 1
ATOM 755 C C . ASP A 1 95 ? -3.293 8.964 9.397 1.00 94.38 95 ASP A C 1
ATOM 757 O O . ASP A 1 95 ? -3.072 7.780 9.676 1.00 94.38 95 ASP A O 1
ATOM 761 N N . LEU A 1 96 ? -2.802 9.547 8.305 1.00 94.44 96 LEU A N 1
ATOM 762 C CA . LEU A 1 96 ? -1.899 8.928 7.342 1.00 94.44 96 LEU A CA 1
ATOM 763 C C . LEU A 1 96 ? -0.741 9.884 7.063 1.00 94.44 96 LEU A C 1
ATOM 765 O O . LEU A 1 96 ? -0.897 10.893 6.376 1.00 94.44 96 LEU A O 1
ATOM 769 N N . LYS A 1 97 ? 0.443 9.521 7.555 1.00 94.69 97 LYS A N 1
ATOM 770 C CA . LYS A 1 97 ? 1.695 10.248 7.320 1.00 94.69 97 LYS A CA 1
ATOM 771 C C . LYS A 1 97 ? 2.588 9.470 6.369 1.00 94.69 97 LYS A C 1
ATOM 773 O O . LYS A 1 97 ? 2.463 8.252 6.215 1.00 94.69 97 LYS A O 1
ATOM 778 N N . TYR A 1 98 ? 3.525 10.177 5.758 1.00 94.81 98 TYR A N 1
ATOM 779 C CA . TYR A 1 98 ? 4.534 9.587 4.896 1.00 94.81 98 TYR A CA 1
ATOM 780 C C . TYR A 1 98 ? 5.912 10.170 5.196 1.00 94.81 98 TYR A C 1
ATOM 782 O O . TYR A 1 98 ? 6.038 11.313 5.628 1.00 94.81 98 TYR A O 1
ATOM 790 N N . GLU A 1 99 ? 6.943 9.376 4.937 1.00 96.44 99 GLU A N 1
ATOM 791 C CA . GLU A 1 99 ? 8.346 9.763 5.043 1.00 96.44 99 GLU A CA 1
ATOM 792 C C . GLU A 1 99 ? 9.093 9.185 3.837 1.00 96.44 99 GLU A C 1
ATOM 794 O O . GLU A 1 99 ? 8.911 8.013 3.492 1.00 96.44 99 GLU A O 1
ATOM 799 N N . PHE A 1 100 ? 9.956 9.983 3.208 1.00 96.25 100 PHE A N 1
ATOM 800 C CA . PHE A 1 100 ? 10.965 9.443 2.303 1.00 96.25 100 PHE A CA 1
ATOM 801 C C . PHE A 1 100 ? 12.180 9.031 3.122 1.00 96.25 100 PHE A C 1
ATOM 803 O O . PHE A 1 100 ? 12.606 9.759 4.020 1.00 96.25 100 PHE A O 1
ATOM 810 N N . LEU A 1 101 ? 12.731 7.858 2.825 1.00 95.50 101 LEU A N 1
ATOM 811 C CA . LEU A 1 101 ? 13.937 7.373 3.478 1.00 95.50 101 LEU A CA 1
ATOM 812 C C . LEU A 1 101 ? 15.016 7.122 2.440 1.00 95.50 101 LEU A C 1
ATOM 814 O O . LEU A 1 101 ? 14.798 6.374 1.489 1.00 95.50 101 LEU A O 1
ATOM 818 N N . GLU A 1 102 ? 16.199 7.665 2.679 1.00 94.12 102 GLU A N 1
ATOM 819 C CA . GLU A 1 102 ? 17.399 7.345 1.920 1.00 94.12 102 GLU A CA 1
ATOM 820 C C . GLU A 1 102 ? 18.432 6.757 2.875 1.00 94.12 102 GLU A C 1
ATOM 822 O O . GLU A 1 102 ? 18.776 7.361 3.894 1.00 94.12 102 GLU A O 1
ATOM 827 N N . ASN A 1 103 ? 18.883 5.531 2.599 1.00 88.44 103 ASN A N 1
ATOM 828 C CA . ASN A 1 103 ? 19.814 4.805 3.475 1.00 88.44 103 ASN A CA 1
ATOM 829 C C . ASN A 1 103 ? 19.339 4.743 4.947 1.00 88.44 103 ASN A C 1
ATOM 831 O O . ASN A 1 103 ? 20.132 4.830 5.884 1.00 88.44 103 ASN A O 1
ATOM 835 N N . GLY A 1 104 ? 18.021 4.632 5.149 1.00 86.88 104 GLY A N 1
ATOM 836 C CA . GLY A 1 104 ? 17.385 4.561 6.469 1.00 86.88 104 GLY A CA 1
ATOM 837 C C . GLY A 1 104 ? 17.195 5.902 7.188 1.00 86.88 104 GLY A C 1
ATOM 838 O O . GLY A 1 104 ? 16.628 5.912 8.280 1.00 86.88 104 GLY A O 1
ATOM 839 N N . LYS A 1 105 ? 17.621 7.027 6.601 1.00 92.50 105 LYS A N 1
ATOM 840 C CA . LYS A 1 105 ? 17.430 8.374 7.158 1.00 92.50 105 LYS A CA 1
ATOM 841 C C . LYS A 1 105 ? 16.233 9.060 6.517 1.00 92.50 105 LYS A C 1
ATOM 843 O O . LYS A 1 105 ? 16.058 8.960 5.308 1.00 92.50 105 LYS A O 1
ATOM 848 N N . VAL A 1 106 ? 15.445 9.771 7.322 1.00 95.12 106 VAL A N 1
ATOM 849 C CA . VAL A 1 106 ? 14.332 10.593 6.827 1.00 95.12 106 VAL A CA 1
ATOM 850 C C . VAL A 1 106 ? 14.892 11.774 6.042 1.00 95.12 106 VAL A C 1
ATOM 852 O O . VAL A 1 106 ? 15.772 12.481 6.531 1.00 95.12 106 VAL A O 1
ATOM 855 N N . VAL A 1 107 ? 14.385 11.957 4.828 1.00 94.25 107 VAL A N 1
ATOM 856 C CA . VAL A 1 107 ? 14.753 13.030 3.899 1.00 94.25 107 VAL A CA 1
ATOM 857 C C . VAL A 1 107 ? 13.489 13.640 3.290 1.00 94.25 107 VAL A C 1
ATOM 859 O O . VAL A 1 107 ? 12.434 13.009 3.278 1.00 94.25 107 VAL A O 1
ATOM 862 N N . ASP A 1 108 ? 13.584 14.854 2.747 1.00 88.69 108 ASP A N 1
ATOM 863 C CA . ASP A 1 108 ? 12.434 15.526 2.114 1.00 88.69 108 ASP A CA 1
ATOM 864 C C . ASP A 1 108 ? 12.073 14.920 0.746 1.00 88.69 108 ASP A C 1
ATOM 866 O O . ASP A 1 108 ? 10.929 14.985 0.281 1.00 88.69 108 ASP A O 1
ATOM 870 N N . GLN A 1 109 ? 13.069 14.346 0.073 1.00 88.06 109 GLN A N 1
ATOM 871 C CA . GLN A 1 109 ? 12.943 13.670 -1.212 1.00 88.06 109 GLN A CA 1
ATOM 872 C C . GLN A 1 109 ? 14.137 12.744 -1.445 1.00 88.06 109 GLN A C 1
ATOM 874 O O . GLN A 1 109 ? 15.239 13.021 -0.979 1.00 88.06 109 GLN A O 1
ATOM 879 N N . CYS A 1 110 ? 13.922 11.672 -2.201 1.00 91.44 110 CYS A N 1
ATOM 880 C CA . CYS A 1 110 ? 14.977 10.782 -2.676 1.00 91.44 110 CYS A CA 1
ATOM 881 C C . CYS A 1 110 ? 14.604 10.190 -4.039 1.00 91.44 110 CYS A C 1
ATOM 883 O O . CYS A 1 110 ? 13.463 10.313 -4.492 1.00 91.44 110 CYS A O 1
ATOM 885 N N . SER A 1 111 ? 15.569 9.541 -4.690 1.00 90.50 111 SER A N 1
ATOM 886 C CA . SER A 1 111 ? 15.358 8.769 -5.919 1.00 90.50 111 SER A CA 1
ATOM 887 C C . SER A 1 111 ? 16.376 7.631 -6.015 1.00 90.50 111 SER A C 1
ATOM 889 O O . SER A 1 111 ? 17.363 7.616 -5.281 1.00 90.50 111 SER A O 1
ATOM 891 N N . GLY A 1 112 ? 16.139 6.671 -6.904 1.00 88.94 112 GLY A N 1
ATOM 892 C CA . GLY A 1 112 ? 17.023 5.528 -7.095 1.00 88.94 112 GLY A CA 1
ATOM 893 C C . GLY A 1 112 ? 16.814 4.413 -6.069 1.00 88.94 112 GLY A C 1
ATOM 894 O O . GLY A 1 112 ? 15.854 4.395 -5.301 1.00 88.94 112 GLY A O 1
ATOM 895 N N . GLU A 1 113 ? 17.709 3.430 -6.102 1.00 88.44 113 GLU A N 1
ATOM 896 C CA . GLU A 1 113 ? 17.510 2.111 -5.476 1.00 88.44 113 GLU A CA 1
ATOM 897 C C . GLU A 1 113 ? 17.385 2.186 -3.951 1.00 88.44 113 GLU A C 1
ATOM 899 O O . GLU A 1 113 ? 16.619 1.448 -3.335 1.00 88.44 113 GLU A O 1
ATOM 904 N N . ASN A 1 114 ? 18.092 3.142 -3.349 1.00 90.94 114 ASN A N 1
ATOM 905 C CA . ASN A 1 114 ? 18.119 3.349 -1.905 1.00 90.94 114 ASN A CA 1
ATOM 906 C C . ASN A 1 114 ? 16.959 4.211 -1.389 1.00 90.94 114 ASN A C 1
ATOM 908 O O . ASN A 1 114 ? 16.847 4.404 -0.175 1.00 90.94 114 ASN A O 1
ATOM 912 N N . CYS A 1 115 ? 16.107 4.720 -2.283 1.00 94.38 115 CYS A N 1
ATOM 913 C CA . CYS A 1 115 ? 14.959 5.535 -1.924 1.00 94.38 115 CYS A CA 1
ATOM 914 C C . CYS A 1 115 ? 13.761 4.667 -1.538 1.00 94.38 115 CYS A C 1
ATOM 916 O O . CYS A 1 115 ? 13.247 3.883 -2.339 1.00 94.38 115 CYS A O 1
ATOM 918 N N . ARG A 1 116 ? 13.261 4.854 -0.318 1.00 96.31 116 ARG A N 1
ATOM 919 C CA . ARG A 1 116 ? 12.083 4.162 0.211 1.00 96.31 116 ARG A CA 1
ATOM 920 C C . ARG A 1 116 ? 10.977 5.145 0.552 1.00 96.31 116 ARG A C 1
ATOM 922 O O . ARG A 1 116 ? 11.241 6.285 0.931 1.00 96.31 116 ARG A O 1
ATOM 929 N N . LEU A 1 117 ? 9.744 4.665 0.483 1.00 97.00 117 LEU A N 1
ATOM 930 C CA . LEU A 1 117 ? 8.557 5.370 0.949 1.00 97.00 117 LEU A CA 1
ATOM 931 C C . LEU A 1 117 ? 8.021 4.658 2.191 1.00 97.00 117 LEU A C 1
ATOM 933 O O . LEU A 1 117 ? 7.541 3.530 2.106 1.00 97.00 117 LEU A O 1
ATOM 937 N N . ARG A 1 118 ? 8.076 5.308 3.353 1.00 97.50 118 ARG A N 1
ATOM 938 C CA . ARG A 1 118 ? 7.425 4.808 4.566 1.00 97.50 118 ARG A CA 1
ATOM 939 C C . ARG A 1 118 ? 6.065 5.471 4.717 1.00 97.50 118 ARG A C 1
ATOM 941 O O . ARG A 1 118 ? 5.986 6.689 4.794 1.00 97.50 118 ARG A O 1
ATOM 948 N N . VAL A 1 119 ? 5.010 4.671 4.812 1.00 96.44 119 VAL A N 1
ATOM 949 C CA . VAL A 1 119 ? 3.673 5.133 5.199 1.00 96.44 119 VAL A CA 1
ATOM 950 C C . VAL A 1 119 ? 3.451 4.775 6.665 1.00 96.44 119 VAL A C 1
ATOM 952 O O . VAL A 1 119 ? 3.657 3.630 7.077 1.00 96.44 119 VAL A O 1
ATOM 955 N N . VAL A 1 120 ? 3.060 5.770 7.457 1.00 96.69 120 VAL A N 1
ATOM 956 C CA . VAL A 1 120 ? 2.765 5.647 8.885 1.00 96.69 120 VAL A CA 1
ATOM 957 C C . VAL A 1 120 ? 1.275 5.881 9.077 1.00 96.69 120 VAL A C 1
ATOM 959 O O . VAL A 1 120 ? 0.752 6.948 8.770 1.00 96.69 120 VAL A O 1
ATOM 962 N N . VAL A 1 121 ? 0.599 4.860 9.581 1.00 96.44 121 VAL A N 1
ATOM 963 C CA . VAL A 1 121 ? -0.846 4.829 9.779 1.00 96.44 121 VAL A CA 1
ATOM 964 C C . VAL A 1 121 ? -1.110 4.984 11.264 1.00 96.44 121 VAL A C 1
ATOM 966 O O . VAL A 1 121 ? -0.697 4.126 12.044 1.00 96.44 121 VAL A O 1
ATOM 969 N N . GLU A 1 122 ? -1.791 6.054 11.656 1.00 97.25 122 GLU A N 1
ATOM 970 C CA . GLU A 1 122 ? -2.270 6.240 13.024 1.00 97.25 122 GLU A CA 1
ATOM 971 C C . GLU A 1 122 ? -3.714 5.750 13.109 1.00 97.25 122 GLU A C 1
ATOM 973 O O . GLU A 1 122 ? -4.558 6.121 12.288 1.00 97.25 122 GLU A O 1
ATOM 978 N N . TYR A 1 123 ? -3.999 4.894 14.087 1.00 96.50 123 TYR A N 1
ATOM 979 C CA . TYR A 1 123 ? -5.336 4.361 14.303 1.00 96.50 123 TYR A CA 1
ATOM 980 C C . TYR A 1 123 ? -5.695 4.310 15.787 1.00 96.50 123 TYR A C 1
ATOM 982 O O . TYR A 1 123 ? -4.849 4.065 16.647 1.00 96.50 123 TYR A O 1
ATOM 990 N N . GLU A 1 124 ? -6.969 4.542 16.067 1.00 96.56 124 GLU A N 1
ATOM 991 C CA . GLU A 1 124 ? -7.586 4.472 17.388 1.00 96.56 124 GLU A CA 1
ATOM 992 C C . GLU A 1 124 ? -8.331 3.148 17.540 1.00 96.56 124 GLU A C 1
ATOM 994 O O . GLU A 1 124 ? -9.068 2.732 16.643 1.00 96.56 124 GLU A O 1
ATOM 999 N N . LEU A 1 125 ? -8.137 2.478 18.671 1.00 94.56 125 LEU A N 1
ATOM 1000 C CA . LEU A 1 125 ? -8.932 1.323 19.076 1.00 94.56 125 LEU A CA 1
ATOM 1001 C C . LEU A 1 125 ? -10.261 1.770 19.689 1.00 94.56 125 LEU A C 1
ATOM 1003 O O . LEU A 1 125 ? -10.402 2.902 20.140 1.00 94.56 125 LEU A O 1
ATOM 1007 N N . SER A 1 126 ? -11.211 0.844 19.820 1.00 85.94 126 SER A N 1
ATOM 1008 C CA . SER A 1 126 ? -12.466 1.085 20.555 1.00 85.94 126 SER A CA 1
ATOM 1009 C C . SER A 1 126 ? -12.265 1.413 22.044 1.00 85.94 126 SER A C 1
ATOM 1011 O O . SER A 1 126 ? -13.211 1.812 22.711 1.00 85.94 126 SER A O 1
ATOM 1013 N N . SER A 1 127 ? -11.054 1.210 22.573 1.00 87.56 127 SER A N 1
ATOM 1014 C CA . SER A 1 127 ? -10.635 1.583 23.928 1.00 87.56 127 SER A CA 1
ATOM 1015 C C . SER A 1 127 ? -10.006 2.982 24.015 1.00 87.56 127 SER A C 1
ATOM 1017 O O . SER A 1 127 ? -9.352 3.272 25.012 1.00 87.56 127 SER A O 1
ATOM 1019 N N . ASP A 1 128 ? -10.108 3.794 22.957 1.00 84.88 128 ASP A N 1
ATOM 1020 C CA . ASP A 1 128 ? -9.456 5.106 22.790 1.00 84.88 128 ASP A CA 1
ATOM 1021 C C . ASP A 1 128 ? -7.912 5.070 22.815 1.00 84.88 128 ASP A C 1
ATOM 1023 O O . ASP A 1 128 ? -7.236 6.100 22.817 1.00 84.88 128 ASP A O 1
ATOM 1027 N N . GLU A 1 129 ? -7.316 3.875 22.783 1.00 93.75 129 GLU A N 1
ATOM 1028 C CA . GLU A 1 129 ? -5.869 3.709 22.659 1.00 93.75 129 GLU A CA 1
ATOM 1029 C C . GLU A 1 129 ? -5.426 4.010 21.220 1.00 93.75 129 GLU A C 1
ATOM 1031 O O . GLU A 1 129 ? -5.936 3.420 20.263 1.00 93.75 129 GLU A O 1
ATOM 1036 N N . ARG A 1 130 ? -4.426 4.883 21.069 1.00 94.94 130 ARG A N 1
ATOM 1037 C CA . ARG A 1 130 ? -3.796 5.189 19.780 1.00 94.94 130 ARG A CA 1
ATOM 1038 C C . ARG A 1 130 ? -2.586 4.313 19.517 1.00 94.94 130 ARG A C 1
ATOM 1040 O O . ARG A 1 130 ? -1.687 4.199 20.350 1.00 94.94 130 ARG A O 1
ATOM 1047 N N . ARG A 1 131 ? -2.526 3.756 18.312 1.00 96.25 131 ARG A N 1
ATOM 1048 C CA . ARG A 1 131 ? -1.413 2.936 17.834 1.00 96.25 131 ARG A CA 1
ATOM 1049 C C . ARG A 1 131 ? -0.964 3.378 16.451 1.00 96.25 131 ARG A C 1
ATOM 1051 O O . ARG A 1 131 ? -1.667 4.083 15.730 1.00 96.25 131 ARG A O 1
ATOM 1058 N N . GLN A 1 132 ? 0.245 2.952 16.094 1.00 96.44 132 GLN A N 1
ATOM 1059 C CA . GLN A 1 132 ? 0.834 3.212 14.788 1.00 96.44 132 GLN A CA 1
ATOM 1060 C C . GLN A 1 132 ? 1.226 1.917 14.092 1.00 96.44 132 GLN A C 1
ATOM 1062 O O . GLN A 1 132 ? 1.905 1.066 14.670 1.00 96.44 132 GLN A O 1
ATOM 1067 N N . PHE A 1 133 ? 0.873 1.830 12.815 1.00 95.12 133 PHE A N 1
ATOM 1068 C CA . PHE A 1 133 ? 1.320 0.788 11.905 1.00 95.12 133 PHE A CA 1
ATOM 1069 C C . PHE A 1 133 ? 2.197 1.406 10.814 1.00 95.12 133 PHE A C 1
ATOM 1071 O O . PHE A 1 133 ? 1.839 2.420 10.217 1.00 95.12 133 PHE A O 1
ATOM 1078 N N . LYS A 1 134 ? 3.372 0.821 10.567 1.00 95.12 134 LYS A N 1
ATOM 1079 C CA . LYS A 1 134 ? 4.358 1.346 9.612 1.00 95.12 134 LYS A CA 1
ATOM 1080 C C . LYS A 1 134 ? 4.576 0.343 8.491 1.00 95.12 134 LYS A C 1
ATOM 1082 O O . LYS A 1 134 ? 4.826 -0.833 8.751 1.00 95.12 134 LYS A O 1
ATOM 1087 N N . MET A 1 135 ? 4.534 0.824 7.255 1.00 95.12 135 MET A N 1
ATOM 1088 C CA . MET A 1 135 ? 4.854 0.047 6.060 1.00 95.12 135 MET A CA 1
ATOM 1089 C C . MET A 1 135 ? 5.938 0.769 5.262 1.00 95.12 135 MET A C 1
ATOM 1091 O O . MET A 1 135 ? 5.817 1.958 4.983 1.00 95.12 135 MET A O 1
ATOM 1095 N N . GLU A 1 136 ? 7.008 0.058 4.919 1.00 96.69 136 GLU A N 1
ATOM 1096 C CA . GLU A 1 136 ? 8.117 0.594 4.127 1.00 96.69 136 GLU A CA 1
ATOM 1097 C C . GLU A 1 136 ? 8.128 -0.037 2.742 1.00 96.69 136 GLU A C 1
ATOM 1099 O O . GLU A 1 136 ? 8.357 -1.240 2.603 1.00 96.69 136 GLU A O 1
ATOM 1104 N N . TRP A 1 137 ? 7.903 0.798 1.736 1.00 96.94 137 TRP A N 1
ATOM 1105 C CA . TRP A 1 137 ? 7.988 0.471 0.324 1.00 96.94 137 TRP A CA 1
ATOM 1106 C C . TRP A 1 137 ? 9.395 0.730 -0.192 1.00 96.94 137 TRP A C 1
ATOM 1108 O O . TRP A 1 137 ? 9.986 1.774 0.080 1.00 96.94 137 TRP A O 1
ATOM 1118 N N . TYR A 1 138 ? 9.929 -0.224 -0.939 1.00 95.50 138 TYR A N 1
ATOM 1119 C CA . TYR A 1 138 ? 11.262 -0.169 -1.518 1.00 95.50 138 TYR A CA 1
ATOM 1120 C C . TYR A 1 138 ? 11.269 -0.784 -2.920 1.00 95.50 138 TYR A C 1
ATOM 1122 O O . TYR A 1 138 ? 10.347 -1.506 -3.311 1.00 95.50 138 TYR A O 1
ATOM 1130 N N . TRP A 1 139 ? 12.326 -0.489 -3.672 1.00 93.50 139 TRP A N 1
ATOM 1131 C CA . TRP A 1 139 ? 12.584 -1.091 -4.974 1.00 93.50 139 TRP A CA 1
ATOM 1132 C C . TRP A 1 139 ? 13.285 -2.433 -4.784 1.00 93.50 139 TRP A C 1
ATOM 1134 O O . TRP A 1 139 ? 14.399 -2.491 -4.268 1.00 93.50 139 TRP A O 1
ATOM 1144 N N . ALA A 1 140 ? 12.637 -3.523 -5.180 1.00 89.81 140 ALA A N 1
ATOM 1145 C CA . ALA A 1 140 ? 13.265 -4.834 -5.226 1.00 89.81 140 ALA A CA 1
ATOM 1146 C C . ALA A 1 140 ? 13.826 -5.110 -6.622 1.00 89.81 140 ALA A C 1
ATOM 1148 O O . ALA A 1 140 ? 13.184 -4.822 -7.631 1.00 89.81 140 ALA A O 1
ATOM 1149 N N . GLU A 1 141 ? 15.020 -5.693 -6.665 1.00 88.38 141 GLU A N 1
ATOM 1150 C CA . GLU A 1 141 ? 15.695 -6.072 -7.899 1.00 88.38 141 GLU A CA 1
ATOM 1151 C C . GLU A 1 141 ? 15.182 -7.426 -8.417 1.00 88.38 141 GLU A C 1
ATOM 1153 O O . GLU A 1 141 ? 14.990 -8.383 -7.659 1.00 88.38 141 GLU A O 1
ATOM 1158 N N . LYS A 1 142 ? 14.989 -7.529 -9.730 1.00 84.50 142 LYS A N 1
ATOM 1159 C CA . LYS A 1 142 ? 14.758 -8.774 -10.454 1.00 84.50 142 LYS A CA 1
ATOM 1160 C C . LYS A 1 142 ? 15.639 -8.806 -11.693 1.00 84.50 142 LYS A C 1
ATOM 1162 O O . LYS A 1 142 ? 15.441 -8.036 -12.628 1.00 84.50 142 LYS A O 1
ATOM 1167 N N . GLN A 1 143 ? 16.564 -9.753 -11.725 1.00 84.19 143 GLN A N 1
ATOM 1168 C CA . GLN A 1 143 ? 17.402 -9.995 -12.892 1.00 84.19 143 GLN A CA 1
ATOM 1169 C C . GLN A 1 143 ? 16.712 -10.973 -13.838 1.00 84.19 143 GLN A C 1
ATOM 1171 O O . GLN A 1 143 ? 16.270 -12.050 -13.429 1.00 84.19 143 GLN A O 1
ATOM 1176 N N . ILE A 1 144 ? 16.629 -10.608 -15.113 1.00 78.94 144 ILE A N 1
ATOM 1177 C CA . ILE A 1 144 ? 16.134 -11.473 -16.180 1.00 78.94 144 ILE A CA 1
ATOM 1178 C C . ILE A 1 144 ? 17.259 -11.645 -17.190 1.00 78.94 144 ILE A C 1
ATOM 1180 O O . ILE A 1 144 ? 17.846 -10.676 -17.671 1.00 78.94 144 ILE A O 1
ATOM 1184 N N . LYS A 1 145 ? 17.565 -12.902 -17.501 1.00 77.31 145 LYS A N 1
ATOM 1185 C CA . LYS A 1 145 ? 18.534 -13.249 -18.537 1.00 77.31 145 LYS A CA 1
ATOM 1186 C C . LYS A 1 145 ? 17.813 -13.301 -19.873 1.00 77.31 145 LYS A C 1
ATOM 1188 O O . LYS A 1 145 ? 16.840 -14.042 -20.006 1.00 77.31 145 LYS A O 1
ATOM 1193 N N . LYS A 1 146 ? 18.303 -12.537 -20.841 1.00 69.31 146 LYS A N 1
ATOM 1194 C CA . LYS A 1 146 ? 17.884 -12.626 -22.236 1.00 69.31 146 LYS A CA 1
ATOM 1195 C C . LYS A 1 146 ? 19.150 -12.729 -23.079 1.00 69.31 146 LYS A C 1
ATOM 1197 O O . LYS A 1 146 ? 19.942 -11.791 -23.127 1.00 69.31 146 LYS A O 1
ATOM 1202 N N . ASP A 1 147 ? 19.367 -13.900 -23.664 1.00 76.81 147 ASP A N 1
ATOM 1203 C CA . ASP A 1 147 ? 20.571 -14.232 -24.432 1.00 76.81 147 ASP A CA 1
ATOM 1204 C C . ASP A 1 147 ? 21.870 -13.968 -23.632 1.00 76.81 147 ASP A C 1
ATOM 1206 O O . ASP A 1 147 ? 22.037 -14.496 -22.528 1.00 76.81 147 ASP A O 1
ATOM 1210 N N . ASN A 1 148 ? 22.774 -13.131 -24.161 1.00 77.31 148 ASN A N 1
ATOM 1211 C CA . ASN A 1 148 ? 24.037 -12.719 -23.527 1.00 77.31 148 ASN A CA 1
ATOM 1212 C C . ASN A 1 148 ? 23.910 -11.474 -22.625 1.00 77.31 148 ASN A C 1
ATOM 1214 O O . ASN A 1 148 ? 24.919 -10.962 -22.129 1.00 77.31 148 ASN A O 1
ATOM 1218 N N . THR A 1 149 ? 22.696 -10.967 -22.409 1.00 70.75 149 THR A N 1
ATOM 1219 C CA . THR A 1 149 ? 22.442 -9.755 -21.625 1.00 70.75 149 THR A CA 1
ATOM 1220 C C . THR A 1 149 ? 21.654 -10.089 -20.359 1.00 70.75 149 THR A C 1
ATOM 1222 O O . THR A 1 149 ? 20.646 -10.798 -20.387 1.00 70.75 149 THR A O 1
ATOM 1225 N N . THR A 1 150 ? 22.098 -9.549 -19.224 1.00 80.31 150 THR A N 1
ATOM 1226 C CA . THR A 1 150 ? 21.289 -9.517 -18.000 1.00 80.31 150 THR A CA 1
ATOM 1227 C C . THR A 1 150 ? 20.606 -8.160 -17.934 1.00 80.31 150 THR A C 1
ATOM 1229 O O . THR A 1 150 ? 21.282 -7.131 -17.933 1.00 80.31 150 THR A O 1
ATOM 1232 N N . ALA A 1 151 ? 19.277 -8.156 -17.896 1.00 79.00 151 ALA A N 1
ATOM 1233 C CA . ALA A 1 151 ? 18.487 -6.962 -17.642 1.00 79.00 151 ALA A CA 1
ATOM 1234 C C . ALA A 1 151 ? 18.031 -6.965 -16.181 1.00 79.00 151 ALA A C 1
ATOM 1236 O O . ALA A 1 151 ? 17.425 -7.933 -15.708 1.00 79.00 151 ALA A O 1
ATOM 1237 N N . THR A 1 152 ? 18.322 -5.880 -15.475 1.00 80.12 152 THR A N 1
ATOM 1238 C CA . THR A 1 152 ? 17.907 -5.669 -14.093 1.00 80.12 152 THR A CA 1
ATOM 1239 C C . THR A 1 152 ? 16.660 -4.795 -14.061 1.00 80.12 152 THR A C 1
ATOM 1241 O O . THR A 1 152 ? 16.675 -3.637 -14.480 1.00 80.12 152 THR A O 1
ATOM 1244 N N . TYR A 1 153 ? 15.572 -5.362 -13.547 1.00 80.75 153 TYR A N 1
ATOM 1245 C CA . TYR A 1 153 ? 14.290 -4.696 -13.364 1.00 80.75 153 TYR A CA 1
ATOM 1246 C C . TYR A 1 153 ? 14.069 -4.387 -11.891 1.00 80.75 153 TYR A C 1
ATOM 1248 O O . TYR A 1 153 ? 14.303 -5.235 -11.035 1.00 80.75 153 TYR A O 1
ATOM 1256 N N . TYR A 1 154 ? 13.532 -3.208 -11.607 1.00 84.38 154 TYR A N 1
ATOM 1257 C CA . TYR A 1 154 ? 13.120 -2.830 -10.260 1.00 84.38 154 TYR A CA 1
ATOM 1258 C C . TYR A 1 154 ? 11.602 -2.836 -10.161 1.00 84.38 154 TYR A C 1
ATOM 1260 O O . TYR A 1 154 ? 10.937 -2.279 -11.037 1.00 84.38 154 TYR A O 1
ATOM 1268 N N . TYR A 1 155 ? 11.055 -3.447 -9.116 1.00 85.81 155 TYR A N 1
ATOM 1269 C CA . TYR A 1 155 ? 9.615 -3.482 -8.841 1.00 85.81 155 TYR A CA 1
ATOM 1270 C C . TYR A 1 155 ? 9.316 -3.005 -7.416 1.00 85.81 155 TYR A C 1
ATOM 1272 O O . TYR A 1 155 ? 10.150 -3.157 -6.522 1.00 85.81 155 TYR A O 1
ATOM 1280 N N . GLU A 1 156 ? 8.143 -2.409 -7.203 1.00 91.81 156 GLU A N 1
ATOM 1281 C CA . GLU A 1 156 ? 7.710 -1.942 -5.886 1.00 91.81 156 GLU A CA 1
ATOM 1282 C C . GLU A 1 156 ? 7.348 -3.114 -4.972 1.00 91.81 156 GLU A C 1
ATOM 1284 O O . GLU A 1 156 ? 6.576 -4.002 -5.345 1.00 91.81 156 GLU A O 1
ATOM 1289 N N . THR A 1 157 ? 7.843 -3.100 -3.736 1.00 94.25 157 THR A N 1
ATOM 1290 C CA . THR A 1 157 ? 7.373 -4.041 -2.719 1.00 94.25 157 THR A CA 1
ATOM 1291 C C . THR A 1 157 ? 7.508 -3.486 -1.304 1.00 94.25 157 THR A C 1
ATOM 1293 O O . THR A 1 157 ? 8.321 -2.602 -1.041 1.00 94.25 157 THR A O 1
ATOM 1296 N N . ALA A 1 158 ? 6.709 -4.021 -0.384 1.00 95.94 158 ALA A N 1
ATOM 1297 C CA . ALA A 1 158 ? 6.844 -3.814 1.052 1.00 95.94 158 ALA A CA 1
ATOM 1298 C C . ALA A 1 158 ? 6.636 -5.136 1.800 1.00 95.94 158 ALA A C 1
ATOM 1300 O O . ALA A 1 158 ? 5.873 -6.002 1.361 1.00 95.94 158 ALA A O 1
ATOM 1301 N N . ARG A 1 159 ? 7.297 -5.280 2.955 1.00 94.94 159 ARG A N 1
ATOM 1302 C CA . ARG A 1 159 ? 7.158 -6.450 3.841 1.00 94.94 159 ARG A CA 1
ATOM 1303 C C . ARG A 1 159 ? 6.868 -6.053 5.290 1.00 94.94 159 ARG A C 1
ATOM 1305 O O . ARG A 1 159 ? 7.711 -6.256 6.165 1.00 94.94 159 ARG A O 1
ATOM 1312 N N . PRO A 1 160 ? 5.713 -5.429 5.577 1.00 94.31 160 PRO A N 1
ATOM 1313 C CA . PRO A 1 160 ? 5.348 -5.134 6.953 1.00 94.31 160 PRO A CA 1
ATOM 1314 C C . PRO A 1 160 ? 5.131 -6.417 7.767 1.00 94.31 160 PRO A C 1
ATOM 1316 O O . PRO A 1 160 ? 4.665 -7.442 7.260 1.00 94.31 160 PRO A O 1
ATOM 1319 N N . ARG A 1 161 ? 5.429 -6.328 9.067 1.00 93.69 161 ARG A N 1
ATOM 1320 C CA . ARG A 1 161 ? 5.134 -7.372 10.053 1.00 93.69 161 ARG A CA 1
ATOM 1321 C C . ARG A 1 161 ? 3.890 -6.984 10.846 1.00 93.69 161 ARG A C 1
ATOM 1323 O O . ARG A 1 161 ? 3.939 -6.047 11.634 1.00 93.69 161 ARG A O 1
ATOM 1330 N N . VAL A 1 162 ? 2.818 -7.741 10.653 1.00 94.00 162 VAL A N 1
ATOM 1331 C CA . VAL A 1 162 ? 1.513 -7.566 11.301 1.00 94.00 162 VAL A CA 1
ATOM 1332 C C . VAL A 1 162 ? 1.468 -8.366 12.603 1.00 94.00 162 VAL A C 1
ATOM 1334 O O . VAL A 1 162 ? 1.643 -9.590 12.592 1.00 94.00 162 VAL A O 1
ATOM 1337 N N . LYS A 1 163 ? 1.259 -7.688 13.732 1.00 92.94 163 LYS A N 1
ATOM 1338 C CA . LYS A 1 163 ? 1.383 -8.261 15.084 1.00 92.94 163 LYS A CA 1
ATOM 1339 C C . LYS A 1 163 ? 0.123 -8.977 15.555 1.00 92.94 163 LYS A C 1
ATOM 1341 O O . LYS A 1 163 ? 0.207 -10.066 16.137 1.00 92.94 163 LYS A O 1
ATOM 1346 N N . ASP A 1 164 ? -1.028 -8.377 15.296 1.00 93.12 164 ASP A N 1
ATOM 1347 C CA . ASP A 1 164 ? -2.328 -8.813 15.790 1.00 93.12 164 ASP A CA 1
ATOM 1348 C C . ASP A 1 164 ? -3.413 -8.693 14.711 1.00 93.12 164 ASP A C 1
ATOM 1350 O O . ASP A 1 164 ? -3.166 -8.247 13.587 1.00 93.12 164 ASP A O 1
ATOM 1354 N N . ASP A 1 165 ? -4.611 -9.161 15.046 1.00 92.25 165 ASP A N 1
ATOM 1355 C CA . ASP A 1 165 ? -5.734 -9.198 14.112 1.00 92.25 165 ASP A CA 1
ATOM 1356 C C . ASP A 1 165 ? -6.279 -7.790 13.812 1.00 92.25 165 ASP A C 1
ATOM 1358 O O . ASP A 1 165 ? -6.857 -7.569 12.747 1.00 92.25 165 ASP A O 1
ATOM 1362 N N . VAL A 1 166 ? -6.037 -6.813 14.696 1.00 94.19 166 VAL A N 1
AT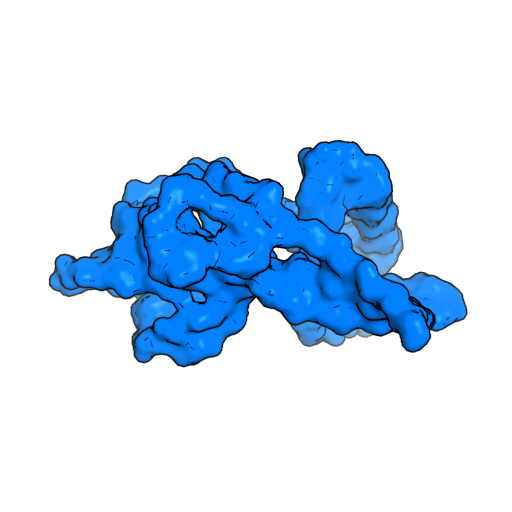OM 1363 C CA . VAL A 1 166 ? -6.411 -5.415 14.453 1.00 94.19 166 VAL A CA 1
ATOM 1364 C C . VAL A 1 166 ? -5.485 -4.797 13.412 1.00 94.19 166 VAL A C 1
ATOM 1366 O O . VAL A 1 166 ? -5.974 -4.222 12.444 1.00 94.19 166 VAL A O 1
ATOM 1369 N N . GLU A 1 167 ? -4.165 -4.963 13.533 1.00 95.12 167 GLU A N 1
ATOM 1370 C CA . GLU A 1 167 ? -3.216 -4.539 12.495 1.00 95.12 167 GLU A CA 1
ATOM 1371 C C . GLU A 1 167 ? -3.503 -5.247 11.157 1.00 95.12 167 GLU A C 1
ATOM 1373 O O . GLU A 1 167 ? -3.392 -4.630 10.096 1.00 95.12 167 GLU A O 1
ATOM 1378 N N . ALA A 1 168 ? -3.928 -6.517 11.182 1.00 93.81 168 ALA A N 1
ATOM 1379 C CA . ALA A 1 168 ? -4.329 -7.234 9.971 1.00 93.81 168 ALA A CA 1
ATOM 1380 C C . ALA A 1 168 ? -5.567 -6.599 9.319 1.00 93.81 168 ALA A C 1
ATOM 1382 O O . ALA A 1 168 ? -5.601 -6.443 8.096 1.00 93.81 168 ALA A O 1
ATOM 1383 N N . ALA A 1 169 ? -6.555 -6.198 10.122 1.00 93.44 169 ALA A N 1
ATOM 1384 C CA . ALA A 1 169 ? -7.736 -5.483 9.653 1.00 93.44 169 ALA A CA 1
ATOM 1385 C C . ALA A 1 169 ? -7.388 -4.075 9.142 1.00 93.44 169 ALA A C 1
ATOM 1387 O O . ALA A 1 169 ? -7.887 -3.671 8.095 1.00 93.44 169 ALA A O 1
ATOM 1388 N N . VAL A 1 170 ? -6.482 -3.347 9.806 1.00 94.81 170 VAL A N 1
ATOM 1389 C CA . VAL A 1 170 ? -5.970 -2.046 9.335 1.00 94.81 170 VAL A CA 1
ATOM 1390 C C . VAL A 1 170 ? -5.310 -2.206 7.965 1.00 94.81 170 VAL A C 1
ATOM 1392 O O . VAL A 1 170 ? -5.646 -1.484 7.024 1.00 94.81 170 VAL A O 1
ATOM 1395 N N . LEU A 1 171 ? -4.420 -3.192 7.814 1.00 94.19 171 LEU A N 1
ATOM 1396 C CA . LEU A 1 171 ? -3.752 -3.469 6.545 1.00 94.19 171 LEU A CA 1
ATOM 1397 C C . LEU A 1 171 ? -4.750 -3.871 5.449 1.00 94.19 171 LEU A C 1
ATOM 1399 O O . LEU A 1 171 ? -4.639 -3.386 4.319 1.00 94.19 171 LEU A O 1
ATOM 1403 N N . LYS A 1 172 ? -5.752 -4.693 5.786 1.00 90.69 172 LYS A N 1
ATOM 1404 C CA . LYS A 1 172 ? -6.845 -5.070 4.879 1.00 90.69 172 LYS A CA 1
ATOM 1405 C C . LYS A 1 172 ? -7.630 -3.856 4.428 1.00 90.69 172 LYS A C 1
ATOM 1407 O O . LYS A 1 172 ? -7.891 -3.716 3.238 1.00 90.69 172 LYS A O 1
ATOM 1412 N N . THR A 1 173 ? -7.984 -2.973 5.355 1.00 91.31 173 THR A N 1
ATOM 1413 C CA . THR A 1 173 ? -8.692 -1.740 5.036 1.00 91.31 173 THR A CA 1
ATOM 1414 C C . THR A 1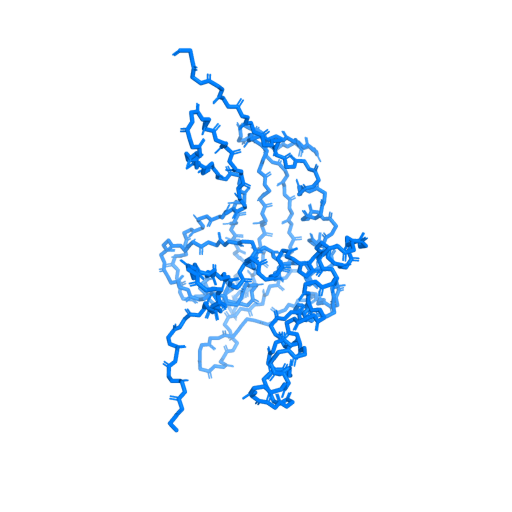 173 ? -7.881 -0.940 4.034 1.00 91.31 173 THR A C 1
ATOM 1416 O O . THR A 1 173 ? -8.421 -0.598 2.989 1.00 91.31 173 THR A O 1
ATOM 1419 N N . LEU A 1 174 ? -6.591 -0.711 4.285 1.00 91.31 174 LEU A N 1
ATOM 1420 C CA . LEU A 1 174 ? -5.721 0.100 3.429 1.00 91.31 174 LEU A CA 1
ATOM 1421 C C . LEU A 1 174 ? -5.467 -0.506 2.045 1.00 91.31 174 LEU A C 1
ATOM 1423 O O . LEU A 1 174 ? -5.514 0.211 1.050 1.00 91.31 174 LEU A O 1
ATOM 1427 N N . THR A 1 175 ? -5.192 -1.808 1.986 1.00 87.81 175 THR A N 1
ATOM 1428 C CA . THR A 1 175 ? -4.586 -2.450 0.806 1.00 87.81 175 THR A CA 1
ATOM 1429 C C . THR A 1 175 ? -5.439 -3.558 0.187 1.00 87.81 175 THR A C 1
ATOM 1431 O O . THR A 1 175 ? -5.076 -4.127 -0.835 1.00 87.81 175 THR A O 1
ATOM 1434 N N . GLY A 1 176 ? -6.553 -3.925 0.822 1.00 84.50 176 GLY A N 1
ATOM 1435 C CA . GLY A 1 176 ? -7.356 -5.100 0.474 1.00 84.50 176 GLY A CA 1
ATOM 1436 C C . GLY A 1 176 ? -6.776 -6.430 0.973 1.00 84.50 176 GLY A C 1
ATOM 1437 O O . GLY A 1 176 ? -7.467 -7.447 0.926 1.00 84.50 176 GLY A O 1
ATOM 1438 N N . LYS A 1 177 ? -5.541 -6.448 1.494 1.00 81.12 177 LYS A N 1
ATOM 1439 C CA . LYS A 1 177 ? -4.843 -7.669 1.917 1.00 81.12 177 LYS A CA 1
ATOM 1440 C C . LYS A 1 177 ? -4.849 -7.835 3.435 1.00 81.12 177 LYS A C 1
ATOM 1442 O O . LYS A 1 177 ? -4.346 -6.983 4.156 1.00 81.12 177 LYS A O 1
ATOM 1447 N N . ALA A 1 178 ? -5.375 -8.961 3.914 1.00 79.06 178 ALA A N 1
ATOM 1448 C CA . ALA A 1 178 ? -5.451 -9.294 5.337 1.00 79.06 178 ALA A CA 1
ATOM 1449 C C . ALA A 1 178 ? -4.607 -10.533 5.636 1.00 79.06 178 ALA A C 1
ATOM 1451 O O . ALA A 1 178 ? -4.936 -11.628 5.178 1.00 79.06 178 ALA A O 1
ATOM 1452 N N . LYS A 1 179 ? -3.515 -10.384 6.387 1.00 82.44 179 LYS A N 1
ATOM 1453 C CA . LYS A 1 179 ? -2.753 -11.532 6.888 1.00 82.44 179 LYS A CA 1
ATOM 1454 C C . LYS A 1 179 ? -1.953 -11.140 8.128 1.00 82.44 179 LYS A C 1
ATOM 1456 O O . LYS A 1 179 ? -1.311 -10.096 8.137 1.00 82.44 179 LYS A O 1
ATOM 1461 N N . ARG A 1 180 ? -1.965 -11.992 9.156 1.00 87.12 180 ARG A N 1
ATOM 1462 C CA . ARG A 1 180 ? -1.094 -11.854 10.331 1.00 87.12 180 ARG A CA 1
ATOM 1463 C C . ARG A 1 180 ? 0.327 -12.334 10.014 1.00 87.12 180 ARG A C 1
ATOM 1465 O O . ARG A 1 180 ? 0.511 -13.272 9.236 1.00 87.12 180 ARG A O 1
ATOM 1472 N N . GLY A 1 181 ? 1.329 -11.729 10.647 1.00 91.00 181 GLY A N 1
ATOM 1473 C CA . GLY A 1 181 ? 2.739 -12.031 10.409 1.00 91.00 181 GLY A CA 1
ATOM 1474 C C . GLY A 1 181 ? 3.330 -11.211 9.264 1.00 91.00 181 GLY A C 1
ATOM 1475 O O . GLY A 1 181 ? 2.939 -10.069 9.046 1.00 91.00 181 GLY A O 1
ATOM 1476 N N . GLU A 1 182 ? 4.318 -11.763 8.563 1.00 91.62 182 GLU A N 1
ATOM 1477 C CA . GLU A 1 182 ? 4.945 -11.075 7.432 1.00 91.62 182 GLU A CA 1
ATOM 1478 C C . GLU A 1 182 ? 4.024 -11.104 6.204 1.00 91.62 182 GLU A C 1
ATOM 1480 O O . GLU A 1 182 ? 3.572 -12.170 5.760 1.00 91.62 182 GLU A O 1
ATOM 1485 N N . VAL A 1 183 ? 3.741 -9.921 5.657 1.00 90.38 183 VAL A N 1
ATOM 1486 C CA . VAL A 1 183 ? 2.860 -9.754 4.499 1.00 90.38 183 VAL A CA 1
ATOM 1487 C C . VAL A 1 183 ? 3.645 -9.155 3.354 1.00 90.38 183 VAL A C 1
ATOM 1489 O O . VAL A 1 183 ? 4.220 -8.086 3.484 1.00 90.38 183 VAL A O 1
ATOM 1492 N N . TRP A 1 184 ? 3.631 -9.829 2.212 1.00 90.06 184 TRP A N 1
ATOM 1493 C CA . TRP A 1 184 ? 4.199 -9.289 0.985 1.00 90.06 184 TRP A CA 1
ATOM 1494 C C . TRP A 1 184 ? 3.186 -8.380 0.313 1.00 90.06 184 TRP A C 1
ATOM 1496 O O . TRP A 1 184 ? 2.093 -8.839 -0.022 1.00 90.06 184 TRP A O 1
ATOM 1506 N N . LEU A 1 185 ? 3.546 -7.121 0.114 1.00 90.81 185 LEU A N 1
ATOM 1507 C CA . LEU A 1 185 ? 2.762 -6.147 -0.634 1.00 90.81 185 LEU A CA 1
ATOM 1508 C C . LEU A 1 185 ? 3.480 -5.833 -1.946 1.00 90.81 185 LEU A C 1
ATOM 1510 O O . LEU A 1 185 ? 4.713 -5.746 -1.969 1.00 90.81 185 LEU A O 1
ATOM 1514 N N . LEU A 1 186 ? 2.708 -5.698 -3.019 1.00 88.31 186 LEU A N 1
ATOM 1515 C CA . LEU A 1 186 ? 3.196 -5.419 -4.368 1.00 88.31 186 LEU A CA 1
ATOM 1516 C C . LEU A 1 186 ? 2.557 -4.132 -4.909 1.00 88.31 186 LEU A C 1
ATOM 1518 O O . LEU A 1 186 ? 1.913 -3.386 -4.164 1.00 88.31 186 LEU A O 1
ATOM 1522 N N . ALA A 1 187 ? 2.787 -3.844 -6.190 1.00 83.44 187 ALA A N 1
ATOM 1523 C CA . ALA A 1 187 ? 2.344 -2.616 -6.843 1.00 83.44 187 ALA A CA 1
ATOM 1524 C C . ALA A 1 187 ? 0.836 -2.359 -6.676 1.00 83.44 187 ALA A C 1
ATOM 1526 O O . ALA A 1 187 ? 0.445 -1.230 -6.396 1.00 83.44 187 ALA A O 1
ATOM 1527 N N . ASP A 1 188 ? 0.004 -3.399 -6.731 1.00 75.56 188 ASP A N 1
ATOM 1528 C CA . ASP A 1 188 ? -1.444 -3.303 -6.540 1.00 75.56 188 ASP A CA 1
ATOM 1529 C C . ASP A 1 188 ? -1.849 -2.798 -5.144 1.00 75.56 188 ASP A C 1
ATOM 1531 O O . ASP A 1 188 ? -2.726 -1.942 -5.002 1.00 75.56 188 ASP A O 1
ATOM 1535 N N . GLN A 1 189 ? -1.183 -3.284 -4.095 1.00 89.12 189 GLN A N 1
ATOM 1536 C CA . GLN A 1 189 ? -1.398 -2.805 -2.733 1.00 89.12 189 GLN A CA 1
ATOM 1537 C C . GLN A 1 189 ? -0.886 -1.375 -2.535 1.00 89.12 189 GLN A C 1
ATOM 1539 O O . GLN A 1 189 ? -1.445 -0.653 -1.711 1.00 89.12 189 GLN A O 1
ATOM 1544 N N . LEU A 1 190 ? 0.138 -0.951 -3.282 1.00 90.06 190 LEU A N 1
ATOM 1545 C CA . LEU A 1 190 ? 0.583 0.444 -3.297 1.00 90.06 190 LEU A CA 1
ATOM 1546 C C . LEU A 1 190 ? -0.435 1.335 -4.019 1.00 90.06 190 LEU A C 1
ATOM 1548 O O . LEU A 1 190 ? -0.731 2.434 -3.556 1.00 90.06 190 LEU A O 1
ATOM 1552 N N . ASP A 1 191 ? -1.017 0.848 -5.114 1.00 84.75 191 ASP A N 1
ATOM 1553 C CA . ASP A 1 191 ? -2.066 1.548 -5.853 1.00 84.75 191 ASP A CA 1
ATOM 1554 C C . ASP A 1 191 ? -3.338 1.721 -5.027 1.00 84.75 191 ASP A C 1
ATOM 1556 O O . ASP A 1 191 ? -3.939 2.795 -5.045 1.00 84.75 191 ASP A O 1
ATOM 1560 N N . ALA A 1 192 ? -3.694 0.735 -4.201 1.00 86.50 192 ALA A N 1
ATOM 1561 C CA . ALA A 1 192 ? -4.794 0.870 -3.251 1.00 86.50 192 ALA A CA 1
ATOM 1562 C C . ALA A 1 192 ? -4.607 2.059 -2.287 1.00 86.50 192 ALA A C 1
ATOM 1564 O O . ALA A 1 192 ? -5.594 2.665 -1.871 1.00 86.50 192 ALA A O 1
ATOM 1565 N N . LEU A 1 193 ? -3.366 2.449 -1.968 1.00 89.81 193 LEU A N 1
ATOM 1566 C CA . LEU A 1 193 ? -3.092 3.618 -1.126 1.00 89.81 193 LEU A CA 1
ATOM 1567 C C . LEU A 1 193 ? -3.341 4.949 -1.853 1.00 89.81 193 LEU A C 1
ATOM 1569 O O . LEU A 1 193 ? -3.591 5.960 -1.198 1.00 89.81 193 LEU A O 1
ATOM 1573 N N . ARG A 1 194 ? -3.340 4.976 -3.193 1.00 85.75 194 ARG A N 1
ATOM 1574 C CA . ARG A 1 194 ? -3.575 6.201 -3.986 1.00 85.75 194 ARG A CA 1
ATOM 1575 C C . ARG A 1 194 ? -5.010 6.723 -3.874 1.00 85.75 194 ARG A C 1
ATOM 1577 O O . ARG A 1 194 ? -5.264 7.881 -4.195 1.00 85.75 194 ARG A O 1
ATOM 1584 N N . ARG A 1 195 ? -5.944 5.925 -3.346 1.00 81.56 195 ARG A N 1
ATOM 1585 C CA . ARG A 1 195 ? -7.307 6.384 -3.025 1.00 81.56 195 ARG A CA 1
ATOM 1586 C C . ARG A 1 195 ? -7.353 7.393 -1.868 1.00 81.56 195 ARG A C 1
ATOM 1588 O O . ARG A 1 195 ? -8.340 8.109 -1.726 1.00 81.56 195 ARG A O 1
ATOM 1595 N N . PHE A 1 196 ? -6.301 7.457 -1.049 1.00 84.81 196 PHE A N 1
ATOM 1596 C CA . PHE A 1 196 ? -6.175 8.428 0.035 1.00 84.81 196 PHE A CA 1
ATOM 1597 C C . PHE A 1 196 ? -5.505 9.699 -0.479 1.00 84.81 196 PHE A C 1
ATOM 1599 O O . PHE A 1 196 ? -4.403 9.655 -1.034 1.00 84.81 196 PHE A O 1
ATOM 1606 N N . LYS A 1 197 ? -6.146 10.850 -0.257 1.00 81.38 197 LYS A N 1
ATOM 1607 C CA . LYS A 1 197 ? -5.680 12.146 -0.772 1.00 81.38 197 LYS A CA 1
ATOM 1608 C C . LYS A 1 197 ? -4.248 12.470 -0.337 1.00 81.38 197 LYS A C 1
ATOM 1610 O O . LYS A 1 197 ? -3.469 12.959 -1.154 1.00 81.38 197 LYS A O 1
ATOM 1615 N N . GLN A 1 198 ? -3.893 12.157 0.914 1.00 84.56 198 GLN A N 1
ATOM 1616 C CA . GLN A 1 198 ? -2.555 12.395 1.469 1.00 84.56 198 GLN A CA 1
ATOM 1617 C C . GLN A 1 198 ? -1.468 11.556 0.782 1.00 84.56 198 GLN A C 1
ATOM 1619 O O . GLN A 1 198 ? -0.323 11.990 0.697 1.00 84.56 198 GLN A O 1
ATOM 1624 N N . LEU A 1 199 ? -1.808 10.359 0.291 1.00 89.81 199 LEU A N 1
ATOM 1625 C CA . LEU A 1 199 ? -0.834 9.404 -0.240 1.00 89.81 199 LEU A CA 1
ATOM 1626 C C . LEU A 1 199 ? -0.749 9.424 -1.768 1.00 89.81 199 LEU A C 1
ATOM 1628 O O . LEU A 1 199 ? 0.318 9.137 -2.302 1.00 89.81 199 LEU A O 1
ATOM 1632 N N . ARG A 1 200 ? -1.816 9.819 -2.477 1.00 84.44 200 ARG A N 1
ATOM 1633 C CA . ARG A 1 200 ? -1.863 9.843 -3.952 1.00 84.44 200 ARG A CA 1
ATOM 1634 C C . ARG A 1 200 ? -0.642 10.521 -4.578 1.00 84.44 200 ARG A C 1
ATOM 1636 O O . ARG A 1 200 ? 0.108 9.896 -5.320 1.00 84.44 200 ARG A O 1
ATOM 1643 N N . VAL A 1 201 ? -0.418 11.791 -4.229 1.00 83.88 201 VAL A N 1
ATOM 1644 C CA . VAL A 1 201 ? 0.667 12.613 -4.798 1.00 83.88 201 VAL A CA 1
ATOM 1645 C C . VAL A 1 201 ? 2.042 12.070 -4.406 1.00 83.88 201 VAL A C 1
ATOM 1647 O O . VAL A 1 201 ? 2.989 12.127 -5.185 1.00 83.8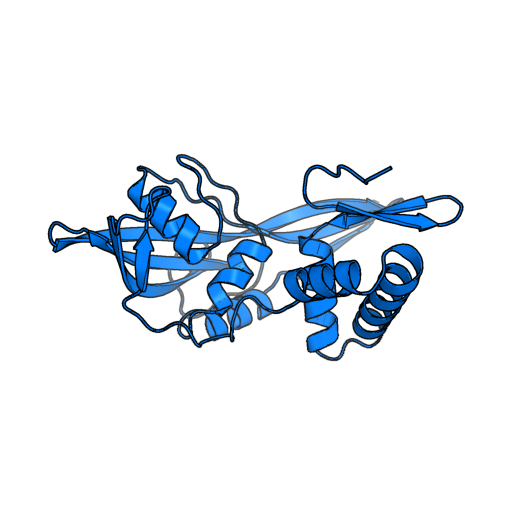8 201 VAL A O 1
ATOM 1650 N N . VAL A 1 202 ? 2.154 11.522 -3.200 1.00 90.12 202 VAL A N 1
ATOM 1651 C CA . VAL A 1 202 ? 3.418 11.038 -2.639 1.00 90.12 202 VAL A CA 1
ATOM 1652 C C . VAL A 1 202 ? 3.851 9.740 -3.302 1.00 90.12 202 VAL A C 1
ATOM 1654 O O . VAL A 1 202 ? 5.022 9.599 -3.645 1.00 90.12 202 VAL A O 1
ATOM 1657 N N . VAL A 1 203 ? 2.916 8.813 -3.521 1.00 90.75 203 VAL A N 1
ATOM 1658 C CA . VAL A 1 203 ? 3.172 7.563 -4.245 1.00 90.75 203 VAL A CA 1
ATOM 1659 C C . VAL A 1 203 ? 3.637 7.866 -5.667 1.00 90.75 203 VAL A C 1
ATOM 1661 O O . VAL A 1 203 ? 4.626 7.293 -6.125 1.00 90.75 203 VAL A O 1
ATOM 1664 N N . ASP A 1 204 ? 2.984 8.812 -6.344 1.00 86.62 204 ASP A N 1
ATOM 1665 C CA . ASP A 1 204 ? 3.366 9.212 -7.699 1.00 86.62 204 ASP A CA 1
ATOM 1666 C C . ASP A 1 204 ? 4.746 9.891 -7.720 1.00 86.62 204 ASP A C 1
ATOM 1668 O O . ASP A 1 204 ? 5.580 9.559 -8.568 1.00 86.62 204 ASP A O 1
ATOM 1672 N N . LYS A 1 205 ? 5.038 10.757 -6.738 1.00 87.81 205 LYS A N 1
ATOM 1673 C CA . LYS A 1 205 ? 6.362 11.377 -6.566 1.00 87.81 205 LYS A CA 1
ATOM 1674 C C . LYS A 1 205 ? 7.453 10.334 -6.305 1.00 87.81 205 LYS A C 1
ATOM 1676 O O . LYS A 1 205 ? 8.519 10.413 -6.906 1.00 87.81 205 LYS A O 1
ATOM 1681 N N . TRP A 1 206 ? 7.196 9.348 -5.447 1.00 93.31 206 TRP A N 1
ATOM 1682 C CA . TRP A 1 206 ? 8.150 8.274 -5.160 1.00 93.31 206 TRP A CA 1
ATOM 1683 C C . TRP A 1 206 ? 8.441 7.431 -6.407 1.00 93.31 206 TRP A C 1
ATOM 1685 O O . TRP A 1 206 ? 9.599 7.184 -6.739 1.00 93.31 206 TRP A O 1
ATOM 1695 N N . ARG A 1 207 ? 7.392 7.050 -7.148 1.00 88.88 207 ARG A N 1
ATOM 1696 C CA . ARG A 1 207 ? 7.508 6.280 -8.395 1.00 88.88 207 ARG A CA 1
ATOM 1697 C C . ARG A 1 207 ? 8.229 7.038 -9.507 1.00 88.88 207 ARG A C 1
ATOM 1699 O O . ARG A 1 207 ? 8.877 6.402 -10.332 1.00 88.88 207 ARG A O 1
ATOM 1706 N N . ALA A 1 208 ? 8.144 8.367 -9.541 1.00 86.19 208 ALA A N 1
ATOM 1707 C CA . ALA A 1 208 ? 8.926 9.173 -10.480 1.00 86.19 208 ALA A CA 1
ATOM 1708 C C . ALA A 1 208 ? 10.443 9.044 -10.240 1.00 86.19 208 ALA A C 1
ATOM 1710 O O . ALA A 1 208 ? 11.223 9.201 -11.172 1.00 86.19 208 ALA A O 1
ATOM 1711 N N . GLY A 1 209 ? 10.858 8.699 -9.016 1.00 85.19 209 GLY A N 1
ATOM 1712 C CA . GLY A 1 209 ? 12.243 8.395 -8.656 1.00 85.19 209 GLY A CA 1
ATOM 1713 C C . GLY A 1 209 ? 12.652 6.933 -8.861 1.00 85.19 209 GLY A C 1
ATOM 1714 O O . GLY A 1 209 ? 13.650 6.516 -8.272 1.00 85.19 209 GLY A O 1
ATOM 1715 N N . ARG A 1 210 ? 11.890 6.138 -9.630 1.00 87.62 210 ARG A N 1
ATOM 1716 C CA . ARG A 1 210 ? 12.197 4.724 -9.907 1.00 87.62 210 ARG A CA 1
ATOM 1717 C C . ARG A 1 210 ? 13.609 4.571 -10.495 1.00 87.62 210 ARG A C 1
ATOM 1719 O O . ARG A 1 210 ? 13.970 5.338 -11.387 1.00 87.62 210 ARG A O 1
ATOM 1726 N N . PRO A 1 211 ? 14.397 3.572 -10.054 1.00 85.00 211 PRO A N 1
ATOM 1727 C CA . PRO A 1 211 ? 15.693 3.291 -10.657 1.00 85.00 211 PRO A CA 1
ATOM 1728 C C . PRO A 1 211 ? 15.554 2.925 -12.139 1.00 85.00 211 PRO A C 1
ATOM 1730 O O . PRO A 1 211 ? 14.632 2.205 -12.529 1.00 85.00 211 PRO A O 1
ATOM 1733 N N . ASN A 1 212 ? 16.495 3.391 -12.958 1.00 79.38 212 ASN A N 1
ATOM 1734 C CA . ASN A 1 212 ? 16.539 3.040 -14.375 1.00 79.38 212 ASN A CA 1
ATOM 1735 C C . ASN A 1 212 ? 16.818 1.542 -14.563 1.00 79.38 212 ASN A C 1
ATOM 1737 O O . ASN A 1 212 ? 17.545 0.930 -13.781 1.00 79.38 212 ASN A O 1
ATOM 1741 N N . ILE A 1 213 ? 16.276 0.966 -15.638 1.00 73.88 213 ILE A N 1
ATOM 1742 C CA . ILE A 1 213 ? 16.612 -0.400 -16.054 1.00 73.88 213 ILE A CA 1
ATOM 1743 C C . ILE A 1 213 ? 18.095 -0.427 -16.426 1.00 73.88 213 ILE A C 1
ATOM 1745 O O . ILE A 1 213 ? 18.540 0.347 -17.276 1.00 73.88 213 ILE A O 1
ATOM 1749 N N . GLN A 1 214 ? 18.848 -1.324 -15.795 1.00 68.31 214 GLN A N 1
ATOM 1750 C CA . GLN A 1 214 ? 20.263 -1.520 -16.093 1.00 68.31 214 GLN A CA 1
ATOM 1751 C C . GLN A 1 214 ? 20.428 -2.745 -16.991 1.00 68.31 214 GLN A C 1
ATOM 1753 O O . GLN A 1 214 ? 19.860 -3.807 -16.728 1.00 68.31 214 GLN A O 1
ATOM 1758 N N . TYR A 1 215 ? 21.215 -2.596 -18.054 1.00 66.12 215 TYR A N 1
ATOM 1759 C CA . TYR A 1 215 ? 21.607 -3.692 -18.934 1.00 66.12 215 TYR A CA 1
ATOM 1760 C C . TYR A 1 215 ? 23.092 -3.964 -18.742 1.00 66.12 215 TYR A C 1
ATOM 1762 O O . TYR A 1 215 ? 23.917 -3.066 -18.910 1.00 66.12 215 TYR A O 1
ATOM 1770 N N . THR A 1 216 ? 23.442 -5.205 -18.422 1.00 65.44 216 THR A N 1
ATOM 1771 C CA . THR A 1 216 ? 24.839 -5.638 -18.352 1.00 65.44 216 THR A CA 1
ATOM 1772 C C . THR A 1 216 ? 25.127 -6.597 -19.501 1.00 65.44 216 THR A C 1
ATOM 1774 O O . THR A 1 216 ? 24.534 -7.676 -19.585 1.00 65.44 216 THR A O 1
ATOM 1777 N N . LEU A 1 217 ? 26.044 -6.201 -20.388 1.00 49.56 217 LEU A N 1
ATOM 1778 C CA . LEU A 1 217 ? 26.639 -7.085 -21.391 1.00 49.56 217 LEU A CA 1
ATOM 1779 C C . LEU A 1 217 ? 27.696 -7.952 -20.706 1.00 49.56 217 LEU A C 1
ATOM 1781 O O . LEU A 1 217 ? 28.561 -7.424 -20.005 1.00 49.56 217 LEU A O 1
ATOM 1785 N N . ARG A 1 218 ? 27.641 -9.273 -20.896 1.00 52.69 218 ARG A N 1
ATOM 1786 C CA . ARG A 1 218 ? 28.767 -10.127 -20.502 1.00 52.69 218 ARG A CA 1
ATOM 1787 C C . ARG A 1 218 ? 29.931 -9.922 -21.473 1.00 52.69 218 ARG A C 1
ATOM 1789 O O . ARG A 1 218 ? 29.722 -9.987 -22.683 1.00 52.69 218 ARG A O 1
ATOM 1796 N N . GLN A 1 219 ? 31.114 -9.662 -20.911 1.00 47.94 219 GLN A N 1
ATOM 1797 C CA . GLN A 1 219 ? 32.407 -9.829 -21.583 1.00 47.94 219 GLN A CA 1
ATOM 1798 C C . GLN A 1 219 ? 32.757 -11.314 -21.673 1.00 47.94 219 GLN A C 1
ATOM 1800 O O . GLN A 1 219 ? 32.387 -12.054 -20.728 1.00 47.94 219 GLN A O 1
#

Sequence (219 aa):
MAPVGVFGHFNFYSDNDIIRLTYDGLCEIQRMALKGDLEAERFIRELEEVLRRRHGDNAVKKLIEVLSPAREEGAVDLPLEVRDDKGNVVARIVDLKYEFLENGKVVDQCSGENCRLRVVVEYELSSDERRQFKMEWYWAEKQIKKDNTTATYYYETARPRVKDDVEAAVLKTLTGKAKRGEVWLLADQLDALRRFKQLRVVVDKWRAGRPNIQYTLRQ

Organism: NCBI:txid13773

Radius of gyration: 19.64 Å; chains: 1; bounding box: 52×42×56 Å

Foldseek 3Di:
DDPPDPDFWDWDDDPPDTDTQGLVNLLVLLVCVVVPNPVSVVVLVVVLVVCCVPPNVVSSVVSCVSNPQPPDQAPDDDQAFFAAPVRDGFKTFHDKDKFWDAPNDTDPDDFDQRIKIKIWTWMAGPVRDIDIFIKIKGWDWDWDDDPQKIKIDTFIKTWGAADDQRSQSVLCVQQVGGDHGTDIDGPSSLSSNSSHNNSVVVSVRHVVRYHDIDMDGDD